Protein AF-A0A7S0PTD1-F1 (afdb_monomer_lite)

Structure (mmCIF, N/CA/C/O backbone):
data_AF-A0A7S0PTD1-F1
#
_entry.id   AF-A0A7S0PTD1-F1
#
loop_
_atom_site.group_PDB
_atom_site.id
_atom_site.type_symbol
_atom_site.label_atom_id
_atom_site.label_alt_id
_atom_site.label_comp_id
_atom_site.label_asym_id
_atom_site.label_entity_id
_atom_site.label_seq_id
_atom_site.pdbx_PDB_ins_code
_atom_site.Cartn_x
_atom_site.Cartn_y
_atom_site.Cartn_z
_atom_site.occupancy
_atom_site.B_iso_or_equiv
_atom_site.auth_seq_id
_atom_site.auth_comp_id
_atom_site.auth_asym_id
_atom_site.auth_atom_id
_atom_site.pdbx_PDB_model_num
ATOM 1 N N . LYS A 1 1 ? -21.496 2.397 32.706 1.00 80.19 1 LYS A N 1
ATOM 2 C CA . LYS A 1 1 ? -20.559 3.550 32.800 1.00 80.19 1 LYS A CA 1
ATOM 3 C C . LYS A 1 1 ? -19.556 3.555 31.643 1.00 80.19 1 LYS A C 1
ATOM 5 O O . LYS A 1 1 ? -19.600 4.496 30.870 1.00 80.19 1 LYS A O 1
ATOM 10 N N . LEU A 1 2 ? -18.769 2.488 31.443 1.00 83.62 2 LEU A N 1
ATOM 11 C CA . LEU A 1 2 ? -17.777 2.376 30.357 1.00 83.62 2 LEU A CA 1
ATOM 12 C C . LEU A 1 2 ? -18.328 2.705 28.953 1.00 83.62 2 LEU A C 1
ATOM 14 O O . LEU A 1 2 ? -17.798 3.583 28.284 1.00 83.62 2 LEU A O 1
ATOM 18 N N . THR A 1 3 ? -19.434 2.078 28.535 1.00 84.88 3 THR A N 1
ATOM 19 C CA . THR A 1 3 ? -20.069 2.336 27.225 1.00 84.88 3 THR A CA 1
ATOM 20 C C . THR A 1 3 ? -20.433 3.808 27.024 1.00 84.88 3 THR A C 1
ATOM 22 O O . THR A 1 3 ? -20.237 4.360 25.946 1.00 84.88 3 THR A O 1
ATOM 25 N N . ARG A 1 4 ? -20.911 4.477 28.082 1.00 86.94 4 ARG A N 1
ATOM 26 C CA . ARG A 1 4 ? -21.226 5.910 28.053 1.00 86.94 4 ARG A CA 1
ATOM 27 C C . ARG A 1 4 ? -19.960 6.744 27.851 1.00 86.94 4 ARG A C 1
ATOM 29 O O . ARG A 1 4 ? -19.948 7.601 26.981 1.00 86.94 4 ARG A O 1
ATOM 36 N N . THR A 1 5 ? -18.884 6.436 28.573 1.00 88.75 5 THR A N 1
ATOM 37 C CA . THR A 1 5 ? -17.591 7.121 28.422 1.00 88.75 5 THR A CA 1
ATOM 38 C C . THR A 1 5 ? -17.004 6.940 27.018 1.00 88.75 5 THR A C 1
ATOM 40 O O . THR A 1 5 ? -16.533 7.905 26.426 1.00 88.75 5 THR A O 1
ATOM 43 N N . ILE A 1 6 ? -17.107 5.743 26.429 1.00 89.06 6 ILE A N 1
ATOM 44 C CA . ILE A 1 6 ? -16.713 5.495 25.028 1.00 89.06 6 ILE A CA 1
ATOM 45 C C . ILE A 1 6 ? -17.536 6.370 24.071 1.00 89.06 6 ILE A C 1
ATOM 47 O O . ILE A 1 6 ? -16.999 6.920 23.111 1.00 89.06 6 ILE A O 1
ATOM 51 N N . MET A 1 7 ? -18.834 6.535 24.336 1.00 88.69 7 MET A N 1
ATOM 52 C CA . MET A 1 7 ? -19.712 7.380 23.522 1.00 88.69 7 MET A CA 1
ATOM 53 C C . MET A 1 7 ? -19.487 8.883 23.702 1.00 88.69 7 MET A C 1
ATOM 55 O O . MET A 1 7 ? -19.764 9.667 22.793 1.00 88.69 7 MET A O 1
ATOM 59 N N . GLU A 1 8 ? -18.988 9.305 24.850 1.00 91.75 8 GLU A N 1
ATOM 60 C CA . GLU A 1 8 ? -18.670 10.707 25.113 1.00 91.75 8 GLU A CA 1
ATOM 61 C C . GLU A 1 8 ? -17.261 11.071 24.623 1.00 91.75 8 GLU A C 1
ATOM 63 O O . GLU A 1 8 ? -16.990 12.247 24.377 1.00 91.75 8 GLU A O 1
ATOM 68 N N . TRP A 1 9 ? -16.393 10.077 24.391 1.00 93.88 9 TRP A N 1
ATOM 69 C CA . TRP A 1 9 ? -15.040 10.293 23.888 1.00 93.88 9 TRP A CA 1
ATOM 70 C C . TRP A 1 9 ? -15.030 11.012 22.536 1.00 93.88 9 TRP A C 1
ATOM 72 O O . TRP A 1 9 ? -15.742 10.643 21.585 1.00 93.88 9 TRP A O 1
ATOM 82 N N . LYS A 1 10 ? -14.166 12.025 22.449 1.00 91.69 10 LYS A N 1
ATOM 83 C CA . LYS A 1 10 ? -13.895 12.807 21.246 1.00 91.69 10 LYS A CA 1
ATOM 84 C C . LYS A 1 10 ? -12.389 12.801 20.980 1.00 91.69 10 LYS A C 1
ATOM 86 O O . LYS A 1 10 ? -11.627 12.993 21.923 1.00 91.69 10 LYS A O 1
ATOM 91 N N . PRO A 1 11 ? -11.965 12.615 19.721 1.00 92.00 11 PRO A N 1
ATOM 92 C CA . PRO A 1 11 ? -10.556 12.714 19.370 1.00 92.00 11 PRO A CA 1
ATOM 93 C C . PRO A 1 11 ? -10.067 14.153 19.568 1.00 92.00 11 PRO A C 1
ATOM 95 O O . PRO A 1 11 ? -10.730 15.093 19.123 1.00 92.00 11 PRO A O 1
ATOM 98 N N . ASN A 1 12 ? -8.904 14.301 20.196 1.00 93.06 12 ASN A N 1
ATOM 99 C CA . ASN A 1 12 ? -8.156 15.550 20.284 1.00 93.06 12 ASN A CA 1
ATOM 100 C C . ASN A 1 12 ? -6.685 15.284 19.947 1.00 93.06 12 ASN A C 1
ATOM 102 O O . ASN A 1 12 ? -6.216 14.162 20.143 1.00 93.06 12 ASN A O 1
ATOM 106 N N . LEU A 1 13 ? -5.991 16.287 19.410 1.00 92.19 13 LEU A N 1
ATOM 107 C CA . LEU A 1 13 ? -4.538 16.223 19.244 1.00 92.19 13 LEU A CA 1
ATOM 108 C C . LEU A 1 13 ? -3.858 16.740 20.508 1.00 92.19 13 LEU A C 1
ATOM 110 O O . LEU A 1 13 ? -4.435 17.568 21.211 1.00 92.19 13 LEU A O 1
ATOM 114 N N . ASP A 1 14 ? -2.650 16.254 20.758 1.00 89.94 14 ASP A N 1
ATOM 115 C CA . ASP A 1 14 ? -1.783 16.780 21.806 1.00 89.94 14 ASP A CA 1
ATOM 116 C C . ASP A 1 14 ? -1.284 18.192 21.474 1.00 89.94 14 ASP A C 1
ATOM 118 O O . ASP A 1 14 ? -1.461 18.688 20.357 1.00 89.94 14 ASP A O 1
ATOM 122 N N . GLU A 1 15 ? -0.633 18.845 22.440 1.00 86.88 15 GLU A N 1
ATOM 123 C CA . GLU A 1 15 ? -0.064 20.191 22.262 1.00 86.88 15 GLU A CA 1
ATOM 124 C C . GLU A 1 15 ? 0.900 20.271 21.067 1.00 86.88 15 GLU A C 1
ATOM 126 O O . GLU A 1 15 ? 1.014 21.315 20.423 1.00 86.88 15 GLU A O 1
ATOM 131 N N . THR A 1 16 ? 1.563 19.158 20.734 1.00 86.19 16 THR A N 1
ATOM 132 C CA . THR A 1 16 ? 2.488 19.074 19.597 1.00 86.19 16 THR A CA 1
ATOM 133 C C . THR A 1 16 ? 1.781 18.869 18.253 1.00 86.19 16 THR A C 1
ATOM 135 O O . THR A 1 16 ? 2.362 19.138 17.199 1.00 86.19 16 THR A O 1
ATOM 138 N N . GLY A 1 17 ? 0.526 18.414 18.257 1.00 85.88 17 GLY A N 1
ATOM 139 C CA . GLY A 1 17 ? -0.228 18.077 17.052 1.00 85.88 17 GLY A CA 1
ATOM 140 C C . GLY A 1 17 ? 0.215 16.773 16.378 1.00 85.88 17 GLY A C 1
ATOM 141 O O . GLY A 1 17 ? -0.172 16.525 15.231 1.00 85.88 17 GLY A O 1
ATOM 142 N N . VAL A 1 18 ? 1.040 15.963 17.049 1.00 88.12 18 VAL A N 1
ATOM 143 C CA . VAL A 1 18 ? 1.683 14.760 16.495 1.00 88.12 18 VAL A CA 1
ATOM 144 C C . VAL A 1 18 ? 0.980 13.483 16.945 1.00 88.12 18 VAL A C 1
ATOM 146 O O . VAL A 1 18 ? 0.987 12.501 16.203 1.00 88.12 18 VAL A O 1
ATOM 149 N N . HIS A 1 19 ? 0.317 13.500 18.101 1.00 89.19 19 HIS A N 1
ATOM 150 C CA . HIS A 1 19 ? -0.359 12.337 18.667 1.00 89.19 19 HIS A CA 1
ATOM 151 C C . HIS A 1 19 ? -1.821 12.637 19.001 1.00 89.19 19 HIS A C 1
ATOM 153 O O . HIS A 1 19 ? -2.235 13.782 19.168 1.00 89.19 19 HIS A O 1
ATOM 159 N N . LEU A 1 20 ? -2.632 11.580 19.095 1.00 89.88 20 LEU A N 1
ATOM 160 C CA . LEU A 1 20 ? -3.964 11.693 19.686 1.00 89.88 20 LEU A CA 1
ATOM 161 C C . LEU A 1 20 ? -3.851 11.642 21.211 1.00 89.88 20 LEU A C 1
ATOM 163 O O . LEU A 1 20 ? -3.203 10.748 21.752 1.00 89.88 20 LEU A O 1
ATOM 167 N N . GLU A 1 21 ? -4.541 12.543 21.898 1.00 89.31 21 GLU A N 1
ATOM 168 C CA . GLU A 1 21 ? -4.677 12.504 23.354 1.00 89.31 21 GLU A CA 1
ATOM 169 C C . GLU A 1 21 ? -5.713 11.470 23.801 1.00 89.31 21 GLU A C 1
ATOM 171 O O . GLU A 1 21 ? -6.656 11.140 23.073 1.00 89.31 21 GLU A O 1
ATOM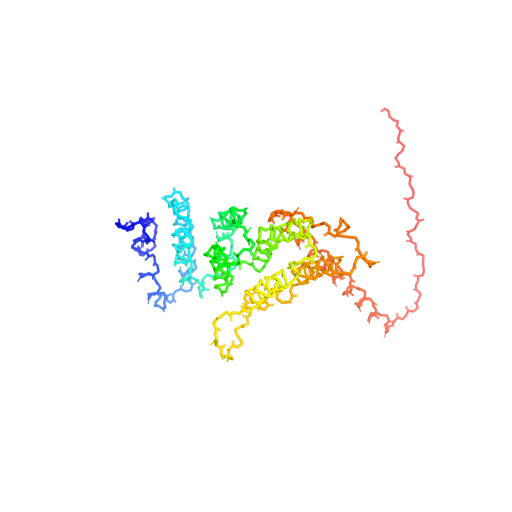 176 N N . ASN A 1 22 ? -5.577 11.000 25.048 1.00 87.75 22 ASN A N 1
ATOM 177 C CA . ASN A 1 22 ? -6.577 10.175 25.740 1.00 87.75 22 ASN A CA 1
ATOM 178 C C . ASN A 1 22 ? -7.074 8.986 24.905 1.00 87.75 22 ASN A C 1
ATOM 180 O O . ASN A 1 22 ? -8.274 8.697 24.832 1.00 87.75 22 ASN A O 1
ATOM 184 N N . ARG A 1 23 ? -6.139 8.316 24.230 1.00 90.06 23 ARG A N 1
ATOM 185 C CA . ARG A 1 23 ? -6.435 7.285 23.241 1.00 90.06 23 ARG A CA 1
ATOM 186 C C . ARG A 1 23 ? -7.195 6.112 23.856 1.00 90.06 23 ARG A C 1
ATOM 188 O O . ARG A 1 23 ? -6.904 5.670 24.967 1.00 90.06 23 ARG A O 1
ATOM 195 N N . LEU A 1 24 ? -8.180 5.611 23.112 1.00 90.88 24 LEU A N 1
ATOM 196 C CA . LEU A 1 24 ? -9.127 4.596 23.579 1.00 90.88 24 LEU A CA 1
ATOM 197 C C . LEU A 1 24 ? -8.440 3.317 24.057 1.00 90.88 24 LEU A C 1
ATOM 199 O O . LEU A 1 24 ? -8.859 2.718 25.043 1.00 90.88 24 LEU A O 1
ATOM 203 N N . GLU A 1 25 ? -7.388 2.880 23.371 1.00 90.69 25 GLU A N 1
ATOM 204 C CA . GLU A 1 25 ? -6.733 1.623 23.712 1.00 90.69 25 GLU A CA 1
ATOM 205 C C . GLU A 1 25 ? -6.075 1.649 25.096 1.00 90.69 25 GLU A C 1
ATOM 207 O O . GLU A 1 25 ? -6.078 0.620 25.768 1.00 90.69 25 GLU A O 1
ATOM 212 N N . GLY A 1 26 ? -5.593 2.812 25.557 1.00 89.06 26 GLY A N 1
ATOM 213 C CA . GLY A 1 26 ? -4.872 2.939 26.827 1.00 89.06 26 GLY A CA 1
ATOM 214 C C . GLY A 1 26 ? -5.724 2.614 28.055 1.00 89.06 26 GLY A C 1
ATOM 215 O O . GLY A 1 26 ? -5.202 2.179 29.076 1.00 89.06 26 GLY A O 1
ATOM 216 N N . TRP A 1 27 ? -7.043 2.767 27.951 1.00 88.12 27 TRP A N 1
ATOM 217 C CA . TRP A 1 27 ? -7.975 2.527 29.054 1.00 88.12 27 TRP A CA 1
ATOM 218 C C . TRP A 1 27 ? -9.068 1.507 28.730 1.00 88.12 27 TRP A C 1
ATOM 220 O O . TRP A 1 27 ? -9.894 1.223 29.591 1.00 88.12 27 TRP A O 1
ATOM 230 N N . ILE A 1 28 ? -9.085 0.926 27.527 1.00 89.25 28 ILE A N 1
ATOM 231 C CA . ILE A 1 28 ? -10.008 -0.164 27.172 1.00 89.25 28 ILE A CA 1
ATOM 232 C C . ILE A 1 28 ? -9.273 -1.502 27.093 1.00 89.25 28 ILE A C 1
ATOM 234 O O . ILE A 1 28 ? -9.751 -2.480 27.667 1.00 89.25 28 ILE A O 1
ATOM 238 N N . LEU A 1 29 ? -8.118 -1.567 26.416 1.00 89.00 29 LEU A N 1
ATOM 239 C CA . LEU A 1 29 ? -7.435 -2.844 26.173 1.00 89.00 29 LEU A CA 1
ATOM 240 C C . LEU A 1 29 ? -7.012 -3.577 27.452 1.00 89.00 29 LEU A C 1
ATOM 242 O O . LEU A 1 29 ? -7.291 -4.774 27.529 1.00 89.00 29 LEU A O 1
ATOM 246 N N . PRO A 1 30 ? -6.425 -2.914 28.471 1.00 89.69 30 PRO A N 1
ATOM 247 C CA . PRO A 1 30 ? -6.017 -3.600 29.700 1.00 89.69 30 PRO A CA 1
ATOM 248 C C . PRO A 1 30 ? -7.183 -4.259 30.444 1.00 89.69 30 PRO A C 1
ATOM 250 O O . PRO A 1 30 ? -6.996 -5.234 31.170 1.00 89.69 30 PRO A O 1
ATOM 253 N N . TRP A 1 31 ? -8.394 -3.727 30.259 1.00 86.12 31 TRP A N 1
ATOM 254 C CA . TRP A 1 31 ? -9.583 -4.160 30.984 1.00 86.12 31 TRP A CA 1
ATOM 255 C C . TRP A 1 31 ? -10.423 -5.179 30.219 1.00 86.12 31 TRP A C 1
ATOM 257 O O . TRP A 1 31 ? -11.267 -5.839 30.821 1.00 86.12 31 TRP A O 1
ATOM 267 N N . LEU A 1 32 ? -10.196 -5.336 28.910 1.00 84.75 32 LEU A N 1
ATOM 268 C CA . LEU A 1 32 ? -11.035 -6.163 28.044 1.00 84.75 32 LEU A CA 1
ATOM 269 C C . LEU A 1 32 ? -11.072 -7.632 28.487 1.00 84.75 32 LEU A C 1
ATOM 271 O O . LEU A 1 32 ? -12.129 -8.250 28.434 1.00 84.75 32 LEU A O 1
ATOM 275 N N . GLN A 1 33 ? -9.949 -8.161 28.980 1.00 82.31 33 GLN A N 1
ATOM 276 C CA . GLN A 1 33 ? -9.844 -9.538 29.481 1.00 82.31 33 GLN A CA 1
ATOM 277 C C . GLN A 1 33 ? -10.716 -9.823 30.714 1.00 82.31 33 GLN A C 1
ATOM 279 O O . GLN A 1 33 ? -11.060 -10.971 30.960 1.00 82.31 33 GLN A O 1
ATOM 284 N N . TYR A 1 34 ? -11.086 -8.792 31.479 1.00 83.62 34 TYR A N 1
ATOM 285 C CA . TYR A 1 34 ? -11.925 -8.932 32.673 1.00 83.62 34 TYR A CA 1
ATOM 286 C C . TYR A 1 34 ? -13.416 -8.734 32.371 1.00 83.62 34 TYR A C 1
ATOM 288 O O . TYR A 1 34 ? -14.265 -8.944 33.236 1.00 83.62 34 TYR A O 1
ATOM 296 N N . LEU A 1 35 ? -13.758 -8.312 31.150 1.00 78.06 35 LEU A N 1
ATOM 297 C CA . LEU A 1 35 ? -15.136 -8.145 30.700 1.00 78.06 35 LEU A CA 1
ATOM 298 C C . LEU A 1 35 ? -15.667 -9.491 30.189 1.00 78.06 35 LEU A C 1
ATOM 300 O O . LEU A 1 35 ? -15.942 -9.654 29.006 1.00 78.06 35 LEU A O 1
ATOM 304 N N . ASP A 1 36 ? -15.825 -10.461 31.089 1.00 64.88 36 ASP A N 1
ATOM 305 C CA . ASP A 1 36 ? -16.133 -11.866 30.762 1.00 64.88 36 ASP A CA 1
ATOM 306 C C . ASP A 1 36 ? -17.606 -12.119 30.355 1.00 64.88 36 ASP A C 1
ATOM 308 O O . ASP A 1 36 ? -18.142 -13.224 30.424 1.00 64.88 36 ASP A O 1
ATOM 312 N N . HIS A 1 37 ? -18.319 -11.073 29.922 1.00 72.88 37 HIS A N 1
ATOM 313 C CA . HIS A 1 37 ? -19.714 -11.186 29.511 1.00 72.88 37 HIS A CA 1
ATOM 314 C C . HIS A 1 37 ? -19.813 -11.260 27.985 1.00 72.88 37 HIS A C 1
ATOM 316 O O . HIS A 1 37 ? -19.725 -10.249 27.278 1.00 72.88 37 HIS A O 1
ATOM 322 N N . ARG A 1 38 ? -20.061 -12.473 27.475 1.00 71.94 38 ARG A N 1
ATOM 323 C CA . ARG A 1 38 ? -20.104 -12.835 26.042 1.00 71.94 38 ARG A CA 1
ATOM 324 C C . ARG A 1 38 ? -20.998 -11.931 25.172 1.00 71.94 38 ARG A C 1
ATOM 326 O O . ARG A 1 38 ? -20.756 -11.801 23.977 1.00 71.94 38 ARG A O 1
ATOM 333 N N . SER A 1 39 ? -22.009 -11.288 25.758 1.00 78.69 39 SER A N 1
ATOM 334 C CA . SER A 1 39 ? -22.917 -10.350 25.075 1.00 78.69 39 SER A CA 1
ATOM 335 C C . SER A 1 39 ? -22.478 -8.877 25.108 1.00 78.69 39 SER A C 1
ATOM 337 O O . SER A 1 39 ? -22.891 -8.095 24.252 1.00 78.69 39 SER A O 1
ATOM 339 N N . ILE A 1 40 ? -21.637 -8.473 26.065 1.00 82.88 40 ILE A N 1
ATOM 340 C CA . ILE A 1 40 ? -21.239 -7.068 26.254 1.00 82.88 40 ILE A CA 1
ATOM 341 C C . ILE A 1 40 ? -20.051 -6.720 25.354 1.00 82.88 40 ILE A C 1
ATOM 343 O O . ILE A 1 40 ? -20.039 -5.654 24.734 1.00 82.88 40 ILE A O 1
ATOM 347 N N . VAL A 1 41 ? -19.086 -7.637 25.231 1.00 85.62 41 VAL A N 1
ATOM 348 C CA . VAL A 1 41 ? -17.863 -7.436 24.437 1.00 85.62 41 VAL A CA 1
ATOM 349 C C . VAL A 1 41 ? -18.168 -7.048 22.982 1.00 85.62 41 VAL A C 1
ATOM 351 O O . VAL A 1 41 ? -17.644 -6.026 22.541 1.00 85.62 41 VAL A O 1
ATOM 354 N N . PRO A 1 42 ? -19.056 -7.737 22.234 1.00 87.44 42 PRO A N 1
ATOM 355 C CA . PRO A 1 42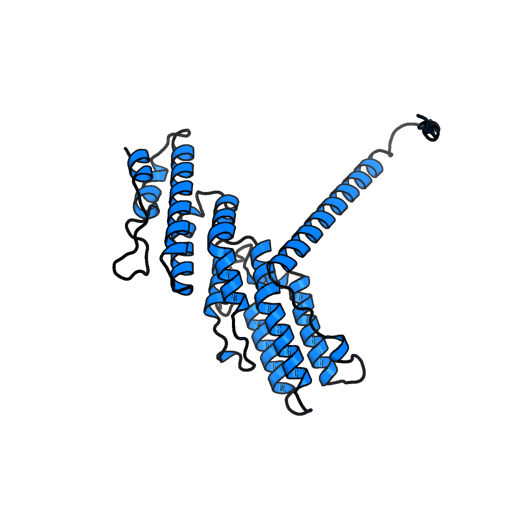 ? -19.358 -7.352 20.852 1.00 87.44 42 PRO A CA 1
ATOM 356 C C . PRO A 1 42 ? -19.917 -5.929 20.723 1.00 87.44 42 PRO A C 1
ATOM 358 O O . PRO A 1 42 ? -19.562 -5.202 19.794 1.00 87.44 42 PRO A O 1
ATOM 361 N N . THR A 1 43 ? -20.753 -5.510 21.677 1.00 88.62 43 THR A N 1
ATOM 362 C CA . THR A 1 43 ? -21.347 -4.165 21.700 1.00 88.62 43 THR A CA 1
ATOM 363 C C . THR A 1 43 ? -20.273 -3.105 21.931 1.00 88.62 43 THR A C 1
ATOM 365 O O . THR A 1 43 ? -20.175 -2.147 21.164 1.00 88.62 43 THR A O 1
ATOM 368 N N . ILE A 1 44 ? -19.399 -3.322 22.921 1.00 89.44 44 ILE A N 1
ATOM 369 C CA . ILE A 1 44 ? -18.265 -2.432 23.204 1.00 89.44 44 ILE A CA 1
ATOM 370 C C . ILE A 1 44 ? -17.333 -2.336 21.993 1.00 89.44 44 ILE A C 1
ATOM 372 O O . ILE A 1 44 ? -16.946 -1.235 21.616 1.00 89.44 44 ILE A O 1
ATOM 376 N N . LEU A 1 45 ? -16.996 -3.455 21.347 1.00 89.88 45 LEU A N 1
ATOM 377 C CA . LEU A 1 45 ? -16.104 -3.452 20.184 1.00 89.88 45 LEU A CA 1
ATOM 378 C C . LEU A 1 45 ? -16.711 -2.723 18.980 1.00 89.88 45 LEU A C 1
ATOM 380 O O . LEU A 1 45 ? -16.002 -1.999 18.283 1.00 89.88 45 LEU A O 1
ATOM 384 N N . SER A 1 46 ? -18.021 -2.854 18.759 1.00 90.69 46 SER A N 1
ATOM 385 C CA . SER A 1 46 ? -18.745 -2.058 17.758 1.00 90.69 46 SER A CA 1
ATOM 386 C C . SER A 1 46 ? -18.636 -0.559 18.056 1.00 90.69 46 SER A C 1
ATOM 388 O O . SER A 1 46 ? -18.369 0.253 17.166 1.00 90.69 46 SER A O 1
ATOM 390 N N . ASP A 1 47 ? -18.815 -0.180 19.316 1.00 91.50 47 ASP A N 1
ATOM 391 C CA . ASP A 1 47 ? -18.772 1.212 19.746 1.00 91.50 47 ASP A CA 1
ATOM 392 C C . ASP A 1 47 ? -17.364 1.805 19.649 1.00 91.50 47 ASP A C 1
ATOM 394 O O . ASP A 1 47 ? -17.189 2.915 19.141 1.00 91.50 47 ASP A O 1
ATOM 398 N N . VAL A 1 48 ? -16.350 1.029 20.024 1.00 92.00 48 VAL A N 1
ATOM 399 C CA . VAL A 1 48 ? -14.942 1.357 19.794 1.00 92.00 48 VAL A CA 1
ATOM 400 C C . VAL A 1 48 ? -14.669 1.541 18.306 1.00 92.00 48 VAL A C 1
ATOM 402 O O . VAL A 1 48 ? -14.101 2.561 17.927 1.00 92.00 48 VAL A O 1
ATOM 405 N N . ALA A 1 49 ? -15.109 0.625 17.439 1.00 92.38 49 ALA A N 1
ATOM 406 C CA . ALA A 1 49 ? -14.884 0.735 15.998 1.00 92.38 49 ALA A CA 1
ATOM 407 C C . ALA A 1 49 ? -15.493 2.026 15.415 1.00 92.38 49 ALA A C 1
ATOM 409 O O . ALA A 1 49 ? -14.864 2.701 14.595 1.00 92.38 49 ALA A O 1
ATOM 410 N N . LYS A 1 50 ? -16.681 2.436 15.887 1.00 93.50 50 LYS A N 1
ATOM 411 C CA . LYS A 1 50 ? -17.285 3.734 15.528 1.00 93.50 50 LYS A CA 1
ATOM 412 C C . LYS A 1 50 ? -16.419 4.913 15.980 1.00 93.50 50 LYS A C 1
ATOM 414 O O . LYS A 1 50 ? -16.295 5.896 15.247 1.00 93.50 50 LYS A O 1
ATOM 419 N N . ARG A 1 51 ? -15.806 4.834 17.162 1.00 94.06 51 ARG A N 1
ATOM 420 C CA . ARG A 1 51 ? -14.949 5.905 17.691 1.00 94.06 51 ARG A CA 1
ATOM 421 C C . ARG A 1 51 ? -13.585 5.956 17.014 1.00 94.06 51 ARG A C 1
ATOM 423 O O . ARG A 1 51 ? -13.147 7.049 16.671 1.00 94.06 51 ARG A O 1
ATOM 430 N N . VAL A 1 52 ? -12.985 4.812 16.699 1.00 94.31 52 VAL A N 1
ATOM 431 C CA . VAL A 1 52 ? -11.791 4.711 15.845 1.00 94.31 52 VAL A CA 1
ATOM 432 C C . VAL A 1 52 ? -12.066 5.349 14.481 1.00 94.31 52 VAL A C 1
ATOM 434 O O . VAL A 1 52 ? -11.304 6.202 14.032 1.00 94.31 52 VAL A O 1
ATOM 437 N N . LYS A 1 53 ? -13.211 5.042 13.856 1.00 95.50 53 LYS A N 1
ATOM 438 C CA . LYS A 1 53 ? -13.650 5.709 12.620 1.00 95.50 53 LYS A CA 1
ATOM 439 C C . LYS A 1 53 ? -13.750 7.231 12.787 1.00 95.50 53 LYS A C 1
ATOM 441 O O . LYS A 1 53 ? -13.293 7.978 11.921 1.00 95.50 53 LYS A O 1
ATOM 446 N N . SER A 1 54 ? -14.333 7.698 13.892 1.00 94.81 54 SER A N 1
ATOM 447 C CA . SER A 1 54 ? -14.422 9.131 14.201 1.00 94.81 54 SER A CA 1
ATOM 448 C C . SER A 1 54 ? -13.042 9.774 14.361 1.00 94.81 54 SER A C 1
ATOM 450 O O . SER A 1 54 ? -12.839 10.885 13.874 1.00 94.81 54 SER A O 1
ATOM 452 N N . ALA A 1 55 ? -12.096 9.083 15.000 1.00 95.25 55 ALA A N 1
ATOM 453 C CA . ALA A 1 55 ? -10.719 9.535 15.172 1.00 95.25 55 ALA A CA 1
ATOM 454 C C . ALA A 1 55 ? -10.013 9.689 13.821 1.00 95.25 55 ALA A C 1
ATOM 456 O O . ALA A 1 55 ? -9.519 10.766 13.507 1.00 95.25 55 ALA A O 1
ATOM 457 N N . LEU A 1 56 ? -10.082 8.673 12.958 1.00 96.06 56 LEU A N 1
ATOM 458 C CA . LEU A 1 56 ? -9.512 8.734 11.609 1.00 96.06 56 LEU A CA 1
ATOM 459 C C . LEU A 1 56 ? -10.122 9.866 10.772 1.00 96.06 56 LEU A C 1
ATOM 461 O O . LEU A 1 56 ? -9.411 10.611 10.097 1.00 96.06 56 LEU A O 1
ATOM 465 N N . SER A 1 57 ? -11.444 10.041 10.842 1.00 95.88 57 SER A N 1
ATOM 466 C CA . SER A 1 57 ? -12.129 11.136 10.150 1.00 95.88 57 SER A CA 1
ATOM 467 C C . SER A 1 57 ? -11.766 12.516 10.705 1.00 95.88 57 SER A C 1
ATOM 469 O O . SER A 1 57 ? -11.840 13.507 9.972 1.00 95.88 57 SER A O 1
ATOM 471 N N . PHE A 1 58 ? -11.439 12.616 11.992 1.00 95.56 58 PHE A N 1
ATOM 472 C CA . PHE A 1 58 ? -10.940 13.838 12.610 1.00 95.56 58 PHE A CA 1
ATOM 473 C C . PHE A 1 58 ? -9.511 14.132 12.144 1.00 95.56 58 PHE A C 1
ATOM 475 O O . PHE A 1 58 ? -9.280 15.204 11.583 1.00 95.56 58 PHE A O 1
ATOM 482 N N . SER A 1 59 ? -8.598 13.162 12.244 1.00 93.94 59 SER A N 1
ATOM 483 C CA . SER A 1 59 ? -7.199 13.306 11.822 1.00 93.94 59 SER A CA 1
ATOM 484 C C . SER A 1 59 ? -7.085 13.656 10.340 1.00 93.94 59 SER A C 1
ATOM 486 O O . SER A 1 59 ? -6.328 14.550 9.973 1.00 93.94 59 SER A O 1
ATOM 488 N N . LYS A 1 60 ? -7.923 13.051 9.485 1.00 93.69 60 LYS A N 1
ATOM 489 C CA . LYS A 1 60 ? -8.002 13.375 8.049 1.00 93.69 60 LYS A CA 1
ATOM 490 C C . LYS A 1 60 ? -8.305 14.854 7.783 1.00 93.69 60 LYS A C 1
ATOM 492 O O . LYS A 1 60 ? -7.872 15.379 6.764 1.00 93.69 60 LYS A O 1
ATOM 497 N N . ARG A 1 61 ? -9.069 15.511 8.664 1.00 93.25 61 ARG A N 1
ATOM 498 C CA . ARG A 1 61 ? -9.462 16.924 8.526 1.00 93.25 61 ARG A CA 1
ATOM 499 C C . ARG A 1 61 ? -8.488 17.886 9.198 1.00 93.25 61 ARG A C 1
ATOM 501 O O . ARG A 1 61 ? -8.355 19.010 8.732 1.00 93.25 61 ARG A O 1
ATOM 508 N N . LYS A 1 62 ? -7.878 17.481 10.312 1.00 92.88 62 LYS A N 1
ATOM 509 C CA . LYS A 1 62 ? -7.087 18.373 11.169 1.00 92.88 62 LYS A CA 1
ATOM 510 C C . LYS A 1 62 ? -5.588 18.325 10.901 1.00 92.88 62 LYS A C 1
ATOM 512 O O . LYS A 1 62 ? -4.925 19.331 11.108 1.00 92.88 62 LYS A O 1
ATOM 517 N N . VAL A 1 63 ? -5.062 17.202 10.414 1.00 93.56 63 VAL A N 1
ATOM 518 C CA . VAL A 1 63 ? -3.619 17.014 10.225 1.00 93.56 63 VAL A CA 1
ATOM 519 C C . VAL A 1 63 ? -3.245 17.273 8.766 1.00 93.56 63 VAL A C 1
ATOM 521 O O . VAL A 1 63 ? -3.604 16.504 7.868 1.00 93.56 63 VAL A O 1
ATOM 524 N N . SER A 1 64 ? -2.517 18.361 8.517 1.00 91.69 64 SER A N 1
ATOM 525 C CA . SER A 1 64 ? -2.060 18.767 7.180 1.00 91.69 64 SER A CA 1
ATOM 526 C C . SER A 1 64 ? -0.788 18.043 6.733 1.00 91.69 64 SER A C 1
ATOM 528 O O . SER A 1 64 ? -0.660 17.740 5.552 1.00 91.69 64 SER A O 1
ATOM 530 N N . ASN A 1 65 ? 0.117 17.705 7.654 1.00 93.81 65 ASN A N 1
ATOM 531 C CA . ASN A 1 65 ? 1.333 16.954 7.344 1.00 93.81 65 ASN A CA 1
ATOM 532 C C . ASN A 1 65 ? 1.012 15.472 7.074 1.00 93.81 65 ASN A C 1
ATOM 534 O O . ASN A 1 65 ? 0.417 14.798 7.915 1.00 93.81 65 ASN A O 1
ATOM 538 N N . ASP A 1 66 ? 1.408 14.965 5.904 1.00 93.56 66 ASP A N 1
ATOM 539 C CA . ASP A 1 66 ? 1.090 13.600 5.466 1.00 93.56 66 ASP A CA 1
ATOM 540 C C . ASP A 1 66 ? 1.758 12.525 6.339 1.00 93.56 66 ASP A C 1
ATOM 542 O O . ASP A 1 66 ? 1.083 11.595 6.779 1.00 93.56 66 ASP A O 1
ATOM 546 N N . ASN A 1 67 ? 3.046 12.676 6.665 1.00 91.44 67 ASN A N 1
ATOM 547 C CA . ASN A 1 67 ? 3.782 11.709 7.488 1.00 91.44 67 ASN A CA 1
ATOM 548 C C . ASN A 1 67 ? 3.195 11.613 8.902 1.00 91.44 67 ASN A C 1
ATOM 550 O O . ASN A 1 67 ? 2.977 10.514 9.413 1.00 91.44 67 ASN A O 1
ATOM 554 N N . VAL A 1 68 ? 2.880 12.762 9.509 1.00 94.12 68 VAL A N 1
ATOM 555 C CA . VAL A 1 68 ? 2.228 12.816 10.828 1.00 94.12 68 VAL A CA 1
ATOM 556 C C . VAL A 1 68 ? 0.847 12.165 10.764 1.00 94.12 68 VAL A C 1
ATOM 558 O O . VAL A 1 68 ? 0.514 11.328 11.599 1.00 94.12 68 VAL A O 1
ATOM 561 N N . PHE A 1 69 ? 0.062 12.470 9.727 1.00 96.44 69 PHE A N 1
ATOM 562 C CA . PHE A 1 69 ? -1.249 11.859 9.527 1.00 96.44 69 PHE A CA 1
ATOM 563 C C . PHE A 1 69 ? -1.166 10.327 9.442 1.00 96.44 69 PHE A C 1
ATOM 565 O O . PHE A 1 69 ? -1.950 9.638 10.099 1.00 96.44 69 PHE A O 1
ATOM 572 N N . PHE A 1 70 ? -0.229 9.784 8.659 1.00 96.12 70 PHE A N 1
ATOM 573 C CA . PHE A 1 70 ? -0.077 8.338 8.516 1.00 96.12 70 PHE A CA 1
ATOM 574 C C . PHE A 1 70 ? 0.361 7.669 9.820 1.00 96.12 70 PHE A C 1
ATOM 576 O O . PHE A 1 70 ? -0.208 6.638 10.180 1.00 96.12 70 PHE A O 1
ATOM 583 N N . ASN A 1 71 ? 1.299 8.272 10.556 1.00 94.31 71 ASN A N 1
ATOM 584 C CA . ASN A 1 71 ? 1.725 7.761 11.859 1.00 94.31 71 ASN A CA 1
ATOM 585 C C . ASN A 1 71 ? 0.567 7.732 12.860 1.00 94.31 71 ASN A C 1
ATOM 587 O O . ASN A 1 71 ? 0.323 6.681 13.446 1.00 94.31 71 ASN A O 1
ATOM 591 N N . ILE A 1 72 ? -0.222 8.809 12.962 1.00 95.00 72 ILE A N 1
ATOM 592 C CA . ILE A 1 72 ? -1.424 8.843 13.810 1.00 95.00 72 ILE A CA 1
ATOM 593 C C . ILE A 1 72 ? -2.408 7.738 13.412 1.00 95.00 72 ILE A C 1
ATOM 595 O O . ILE A 1 72 ? -2.990 7.085 14.278 1.00 95.00 72 ILE A O 1
ATOM 599 N N . CYS A 1 73 ? -2.617 7.500 12.114 1.00 95.62 73 CYS A N 1
ATOM 600 C CA . CYS A 1 73 ? -3.528 6.448 11.657 1.00 95.62 73 CYS A CA 1
ATOM 601 C C . CYS A 1 73 ? -3.028 5.049 12.035 1.00 95.62 73 CYS A C 1
ATOM 603 O O . CYS A 1 73 ? -3.820 4.238 12.516 1.00 95.62 73 CYS A O 1
ATOM 605 N N . ILE A 1 74 ? -1.730 4.778 11.855 1.00 95.38 74 ILE A N 1
ATOM 606 C CA . ILE A 1 74 ? -1.106 3.511 12.260 1.00 95.38 74 ILE A CA 1
ATOM 607 C C . ILE A 1 74 ? -1.246 3.327 13.764 1.00 95.38 74 ILE A C 1
ATOM 609 O O . ILE A 1 74 ? -1.753 2.302 14.209 1.00 95.38 74 ILE A O 1
ATOM 613 N N . GLU A 1 75 ? -0.861 4.342 14.532 1.00 94.12 75 GLU A N 1
ATOM 614 C CA . GLU A 1 75 ? -0.988 4.363 15.980 1.00 94.12 75 GLU A CA 1
ATOM 615 C C . GLU A 1 75 ? -2.420 4.064 16.406 1.00 94.12 75 GLU A C 1
ATOM 617 O O . GLU A 1 75 ? -2.626 3.183 17.229 1.00 94.12 75 GLU A O 1
ATOM 622 N N . THR A 1 76 ? -3.413 4.720 15.807 1.00 94.88 76 THR A N 1
ATOM 623 C CA . THR A 1 76 ? -4.829 4.542 16.153 1.00 94.88 76 THR A CA 1
ATOM 624 C C . THR A 1 76 ? -5.342 3.136 15.837 1.00 94.88 76 THR A C 1
ATOM 626 O O . THR A 1 76 ? -6.163 2.612 16.583 1.00 94.88 76 THR A O 1
ATOM 629 N N . LEU A 1 77 ? -4.907 2.528 14.729 1.00 95.62 77 LEU A N 1
ATOM 630 C CA . LEU A 1 77 ? -5.443 1.257 14.229 1.00 95.62 77 LEU A CA 1
ATOM 631 C C . LEU A 1 77 ? -4.721 0.029 14.793 1.00 95.62 77 LEU A C 1
ATOM 633 O O . LEU A 1 77 ? -5.370 -0.960 15.135 1.00 95.62 77 LEU A O 1
ATOM 637 N N . GLN A 1 78 ? -3.392 0.085 14.898 1.00 94.12 78 GLN A N 1
ATOM 638 C CA . GLN A 1 78 ? -2.540 -1.050 15.261 1.00 94.12 78 GLN A CA 1
ATOM 639 C C . GLN A 1 78 ? -2.943 -1.743 16.579 1.00 94.12 78 GLN A C 1
ATOM 641 O O . GLN A 1 78 ? -2.988 -2.975 16.582 1.00 94.12 78 GLN A O 1
ATOM 646 N N . PRO A 1 79 ? -3.293 -1.042 17.677 1.00 94.38 79 PRO A N 1
ATOM 647 C CA . PRO A 1 79 ? -3.674 -1.683 18.938 1.00 94.38 79 PRO A CA 1
ATOM 648 C C . PRO A 1 79 ? -4.894 -2.602 18.815 1.00 94.38 79 PRO A C 1
ATOM 650 O O . PRO A 1 79 ? -5.039 -3.560 19.569 1.00 94.38 79 PRO A O 1
ATOM 653 N N . TRP A 1 80 ? -5.758 -2.344 17.832 1.00 93.88 80 TRP A N 1
ATOM 654 C CA . TRP A 1 80 ? -6.990 -3.096 17.612 1.00 93.88 80 TRP A CA 1
ATOM 655 C C . TRP A 1 80 ? -6.820 -4.301 16.680 1.00 93.88 80 TRP A C 1
ATOM 657 O O . TRP A 1 80 ? -7.754 -5.090 16.557 1.00 93.88 80 TRP A O 1
ATOM 667 N N . SER A 1 81 ? -5.644 -4.480 16.067 1.00 91.94 81 SER A N 1
ATOM 668 C CA . SER A 1 81 ? -5.315 -5.573 15.127 1.00 91.94 81 SER A CA 1
ATOM 669 C C . SER A 1 81 ? -5.586 -6.981 15.649 1.00 91.94 81 SER A C 1
ATOM 671 O O . SER A 1 81 ? -5.939 -7.864 14.875 1.00 91.94 81 SER A O 1
ATOM 673 N N . ARG A 1 82 ? -5.448 -7.201 16.960 1.00 88.69 82 ARG A N 1
ATOM 674 C CA . ARG A 1 82 ? -5.665 -8.517 17.580 1.00 88.69 82 ARG A CA 1
ATOM 675 C C . ARG A 1 82 ? -7.122 -8.796 17.947 1.00 88.69 82 ARG A C 1
ATOM 677 O O . ARG A 1 82 ? -7.446 -9.924 18.297 1.00 88.69 82 ARG A O 1
ATOM 684 N N . ILE A 1 83 ? -7.978 -7.774 17.932 1.00 90.50 83 ILE A N 1
ATOM 685 C CA . ILE A 1 83 ? -9.327 -7.835 18.515 1.00 90.50 83 ILE A CA 1
ATOM 686 C C . ILE A 1 83 ? -10.396 -7.587 17.456 1.00 90.50 83 ILE A C 1
ATOM 688 O O . ILE A 1 83 ? -11.416 -8.274 17.419 1.00 90.50 83 ILE A O 1
ATOM 692 N N . LEU A 1 84 ? -10.184 -6.593 16.596 1.00 90.56 84 LEU A N 1
ATOM 693 C CA . LEU A 1 84 ? -11.063 -6.329 15.470 1.00 90.56 84 LEU A CA 1
ATOM 694 C C . LEU A 1 84 ? -10.696 -7.240 14.302 1.00 90.56 84 LEU A C 1
ATOM 696 O O . LEU A 1 84 ? -9.536 -7.574 14.080 1.00 90.56 84 LEU A O 1
ATOM 700 N N . LYS A 1 85 ? -11.715 -7.605 13.524 1.00 91.75 85 LYS A N 1
ATOM 701 C CA . LYS A 1 85 ? -11.526 -8.336 12.273 1.00 91.75 85 LYS A CA 1
ATOM 702 C C . LYS A 1 85 ? -10.639 -7.536 11.321 1.00 91.75 85 LYS A C 1
ATOM 704 O O . LYS A 1 85 ? -10.811 -6.319 11.190 1.00 91.75 85 LYS A O 1
ATOM 709 N N . ASN A 1 86 ? -9.743 -8.232 10.628 1.00 92.38 86 ASN A N 1
ATOM 710 C CA . ASN A 1 86 ? -8.798 -7.606 9.712 1.00 92.38 86 ASN A CA 1
ATOM 711 C C . ASN A 1 86 ? -9.524 -6.842 8.594 1.00 92.38 86 ASN A C 1
ATOM 713 O O . ASN A 1 86 ? -9.141 -5.730 8.246 1.00 92.38 86 ASN A O 1
ATOM 717 N N . GLU A 1 87 ? -10.651 -7.372 8.112 1.00 93.94 87 GLU A N 1
ATOM 718 C CA . GLU A 1 87 ? -11.481 -6.733 7.089 1.00 93.94 87 GLU A CA 1
ATOM 719 C C . GLU A 1 87 ? -12.025 -5.376 7.555 1.00 93.94 87 GLU A C 1
ATOM 721 O O . GLU A 1 87 ? -12.104 -4.433 6.769 1.00 93.94 87 GLU A O 1
ATOM 726 N N . THR A 1 88 ? -12.366 -5.244 8.842 1.00 93.50 88 THR A N 1
ATOM 727 C CA . THR A 1 88 ? -12.832 -3.975 9.417 1.00 93.50 88 THR A CA 1
ATOM 728 C C . THR A 1 88 ? -11.714 -2.939 9.413 1.00 93.50 88 THR A C 1
ATOM 730 O O . THR A 1 88 ? -11.941 -1.790 9.035 1.00 93.50 88 THR A O 1
ATOM 733 N N . LEU A 1 89 ? -10.504 -3.334 9.817 1.00 95.00 89 LEU A N 1
ATOM 734 C CA . LEU A 1 89 ? -9.346 -2.440 9.846 1.00 95.00 89 LEU A CA 1
ATOM 735 C C . LEU A 1 89 ? -8.936 -2.031 8.433 1.00 95.00 89 LEU A C 1
ATOM 737 O O . LEU A 1 89 ? -8.781 -0.842 8.172 1.00 95.00 89 LEU A O 1
ATOM 741 N N . GLN A 1 90 ? -8.875 -2.986 7.507 1.00 95.44 90 GLN A N 1
ATOM 742 C CA . GLN A 1 90 ? -8.593 -2.725 6.098 1.00 95.44 90 GLN A CA 1
ATOM 743 C C . GLN A 1 90 ? -9.639 -1.811 5.468 1.00 95.44 90 GLN A C 1
ATOM 745 O O . GLN A 1 90 ? -9.281 -0.873 4.763 1.00 95.44 90 GLN A O 1
ATOM 750 N N . HIS A 1 91 ? -10.925 -1.995 5.774 1.00 95.88 91 HIS A N 1
ATOM 751 C CA . HIS A 1 91 ? -11.975 -1.098 5.297 1.00 95.88 91 HIS A CA 1
ATOM 752 C C . HIS A 1 91 ? -11.806 0.339 5.822 1.00 95.88 91 HIS A C 1
ATOM 754 O O . HIS A 1 91 ? -11.989 1.306 5.075 1.00 95.88 91 HIS A O 1
ATOM 760 N N . LEU A 1 92 ? -11.430 0.504 7.095 1.00 96.19 92 LEU A N 1
ATOM 761 C CA . LEU A 1 92 ? -11.133 1.820 7.663 1.00 96.19 92 LEU A CA 1
ATOM 762 C C . LEU A 1 92 ? -9.909 2.453 6.986 1.00 96.19 92 LEU A C 1
ATOM 764 O O . LEU A 1 92 ? -9.982 3.607 6.559 1.00 96.19 92 LEU A O 1
ATOM 768 N N . THR A 1 93 ? -8.820 1.704 6.814 1.00 96.81 93 THR A N 1
ATOM 769 C CA . THR A 1 93 ? -7.625 2.163 6.089 1.00 96.81 93 THR A CA 1
ATOM 770 C C . THR A 1 93 ? -7.972 2.572 4.659 1.00 96.81 93 THR A C 1
ATOM 772 O O . THR A 1 93 ? -7.671 3.695 4.256 1.00 96.81 93 THR A O 1
ATOM 775 N N . SER A 1 94 ? -8.696 1.723 3.931 1.00 96.06 94 SER A N 1
ATOM 776 C CA . SER A 1 94 ? -9.175 1.964 2.566 1.00 96.06 94 SER A CA 1
ATOM 777 C C . SER A 1 94 ? -9.974 3.263 2.444 1.00 96.06 94 SER A C 1
ATOM 779 O O . SER A 1 94 ? -9.801 4.042 1.510 1.00 96.06 94 SER A O 1
ATOM 781 N N . THR A 1 95 ? -10.814 3.557 3.437 1.00 95.94 95 THR A N 1
ATOM 782 C CA . THR A 1 95 ? -11.695 4.732 3.414 1.00 95.94 95 THR A CA 1
ATOM 783 C C . THR A 1 95 ? -10.966 6.030 3.781 1.00 95.94 95 THR A C 1
ATOM 785 O O . THR A 1 95 ? -11.219 7.096 3.201 1.00 95.94 95 THR A O 1
ATOM 788 N N . PHE A 1 96 ? -10.088 5.983 4.785 1.00 95.81 96 PHE A N 1
ATOM 789 C CA . PHE A 1 96 ? -9.528 7.193 5.397 1.00 95.81 96 PHE A CA 1
ATOM 790 C C . PHE A 1 96 ? -8.069 7.454 5.033 1.00 95.81 96 PHE A C 1
ATOM 792 O O . PHE A 1 96 ? -7.693 8.620 4.915 1.00 95.81 96 PHE A O 1
ATOM 799 N N . VAL A 1 97 ? -7.277 6.402 4.830 1.00 96.44 97 VAL A N 1
ATOM 800 C CA . VAL A 1 97 ? -5.818 6.465 4.681 1.00 96.44 97 VAL A CA 1
ATOM 801 C C . VAL A 1 97 ? -5.410 6.303 3.218 1.00 96.44 97 VAL A C 1
ATOM 803 O O . VAL A 1 97 ? -4.733 7.176 2.672 1.00 96.44 97 VAL A O 1
ATOM 806 N N . THR A 1 98 ? -5.883 5.243 2.558 1.00 96.00 98 THR A N 1
ATOM 807 C CA . THR A 1 98 ? -5.490 4.858 1.193 1.00 96.00 98 THR A CA 1
ATOM 808 C C . THR A 1 98 ? -5.645 5.973 0.148 1.00 96.00 98 THR A C 1
ATOM 810 O O . THR A 1 98 ? -4.711 6.170 -0.625 1.00 96.00 98 THR A O 1
ATOM 813 N N . PRO A 1 99 ? -6.723 6.789 0.122 1.00 95.25 99 PRO A N 1
ATOM 814 C CA . PRO A 1 99 ? -6.866 7.838 -0.891 1.00 95.25 99 PRO A CA 1
ATOM 815 C C . PRO A 1 99 ? -5.816 8.945 -0.754 1.00 95.25 99 PRO A C 1
ATOM 817 O O . PRO A 1 99 ? -5.391 9.539 -1.744 1.00 95.25 99 PRO A O 1
ATOM 820 N N . ARG A 1 100 ? -5.404 9.245 0.485 1.00 95.56 100 ARG A N 1
ATOM 821 C CA . ARG A 1 100 ? -4.344 10.221 0.748 1.00 95.56 100 ARG A CA 1
ATOM 822 C C . ARG A 1 100 ? -2.984 9.619 0.419 1.00 95.56 100 ARG A C 1
ATOM 824 O O . ARG A 1 100 ? -2.197 10.279 -0.243 1.00 95.56 100 ARG A O 1
ATOM 831 N N . LEU A 1 101 ? -2.764 8.357 0.789 1.00 96.00 101 LEU A N 1
ATOM 832 C CA . LEU A 1 101 ? -1.548 7.614 0.468 1.00 96.00 101 LEU A CA 1
ATOM 833 C C . LEU A 1 101 ? -1.302 7.528 -1.042 1.00 96.00 101 LEU A C 1
ATOM 835 O O . LEU A 1 101 ? -0.220 7.888 -1.494 1.00 96.00 101 LEU A O 1
ATOM 839 N N . GLY A 1 102 ? -2.322 7.159 -1.823 1.00 95.00 102 GLY A N 1
ATOM 840 C CA . GLY A 1 102 ? -2.242 7.129 -3.285 1.00 95.00 102 GLY A CA 1
ATOM 841 C C . GLY A 1 102 ? -1.860 8.484 -3.876 1.00 95.00 102 GLY A C 1
ATOM 842 O O . GLY A 1 102 ? -0.955 8.555 -4.694 1.00 95.00 102 GLY A O 1
ATOM 843 N N . ARG A 1 103 ? -2.446 9.583 -3.384 1.00 94.62 103 ARG A N 1
ATOM 844 C CA . ARG A 1 103 ? -2.071 10.942 -3.814 1.00 94.62 103 ARG A CA 1
ATOM 845 C C . ARG A 1 103 ? -0.628 11.313 -3.450 1.00 94.62 103 ARG A C 1
ATOM 847 O O . ARG A 1 103 ? 0.018 12.041 -4.196 1.00 94.62 103 ARG A O 1
ATOM 854 N N . CYS A 1 104 ? -0.135 10.893 -2.287 1.00 94.75 104 CYS A N 1
ATOM 855 C CA . CYS A 1 104 ? 1.247 11.162 -1.889 1.00 94.75 104 CYS A CA 1
ATOM 856 C C . CYS A 1 104 ? 2.231 10.372 -2.762 1.00 94.75 104 CYS A C 1
ATOM 858 O O . CYS A 1 104 ? 3.242 10.928 -3.180 1.00 94.75 104 CYS A O 1
ATOM 860 N N . LEU A 1 105 ? 1.914 9.112 -3.078 1.00 94.94 105 LEU A N 1
ATOM 861 C CA . LEU A 1 105 ? 2.713 8.283 -3.984 1.00 94.94 105 LEU A CA 1
ATOM 862 C C . LEU A 1 105 ? 2.685 8.817 -5.420 1.00 94.94 105 LEU A C 1
ATOM 864 O O . LEU A 1 105 ? 3.733 8.908 -6.046 1.00 94.94 105 LEU A O 1
ATOM 868 N N . SER A 1 106 ? 1.526 9.266 -5.910 1.00 92.81 106 SER A N 1
ATOM 869 C CA . SER A 1 106 ? 1.390 9.821 -7.264 1.00 92.81 106 SER A CA 1
ATOM 870 C C . SER A 1 106 ? 2.216 11.095 -7.471 1.00 92.81 106 SER A C 1
ATOM 872 O O . SER A 1 106 ? 2.559 11.448 -8.595 1.00 92.81 106 SER A O 1
ATOM 874 N N . ARG A 1 107 ? 2.494 11.828 -6.384 1.00 92.56 107 ARG A N 1
ATOM 875 C CA . ARG A 1 107 ? 3.296 13.063 -6.362 1.00 92.56 107 ARG A CA 1
ATOM 876 C C . ARG A 1 107 ? 4.762 12.816 -6.024 1.00 92.56 107 ARG A C 1
ATOM 878 O O . ARG A 1 107 ? 5.518 13.780 -5.915 1.00 92.56 107 ARG A O 1
ATOM 885 N N . LEU A 1 108 ? 5.156 11.565 -5.799 1.00 92.81 108 LEU A N 1
ATOM 886 C CA . LEU A 1 108 ? 6.533 11.233 -5.485 1.00 92.81 108 LEU A CA 1
ATOM 887 C C . LEU A 1 108 ? 7.414 11.547 -6.696 1.00 92.81 108 LEU A C 1
ATOM 889 O O . LEU A 1 108 ? 7.272 10.944 -7.758 1.00 92.81 108 LEU A O 1
ATOM 893 N N . THR A 1 109 ? 8.347 12.478 -6.522 1.00 90.56 109 THR A N 1
ATOM 894 C CA . THR A 1 109 ? 9.322 12.804 -7.560 1.00 90.56 109 THR A CA 1
ATOM 895 C C . THR A 1 109 ? 10.369 11.701 -7.638 1.00 90.56 109 THR A C 1
ATOM 897 O O . THR A 1 109 ? 11.182 11.538 -6.726 1.00 90.56 109 THR A O 1
ATOM 900 N N . ILE A 1 110 ? 10.349 10.943 -8.731 1.00 91.75 110 ILE A N 1
ATOM 901 C CA . ILE A 1 110 ? 11.351 9.916 -9.011 1.00 91.75 110 ILE A CA 1
ATOM 902 C C . ILE A 1 110 ? 12.507 10.561 -9.773 1.00 91.75 110 ILE A C 1
ATOM 904 O O . ILE A 1 110 ? 12.342 11.047 -10.889 1.00 91.75 110 ILE A O 1
ATOM 908 N N . ASP A 1 111 ? 13.681 10.572 -9.144 1.00 89.81 111 ASP A N 1
ATOM 909 C CA . ASP A 1 111 ? 14.915 11.130 -9.697 1.00 89.81 111 ASP A CA 1
ATOM 910 C C . ASP A 1 111 ? 15.826 10.013 -10.240 1.00 89.81 111 ASP A C 1
ATOM 912 O O . ASP A 1 111 ? 15.734 8.849 -9.831 1.00 89.81 111 ASP A O 1
ATOM 916 N N . ARG A 1 112 ? 16.735 10.367 -11.158 1.00 87.19 112 ARG A N 1
ATOM 917 C CA . ARG A 1 112 ? 17.769 9.451 -11.678 1.00 87.19 112 ARG A CA 1
ATOM 918 C C . ARG A 1 112 ? 18.805 9.104 -10.604 1.00 87.19 112 ARG A C 1
ATOM 920 O O . ARG A 1 112 ? 19.421 8.042 -10.645 1.00 87.19 112 ARG A O 1
ATOM 927 N N . ASN A 1 113 ? 18.990 9.976 -9.618 1.00 88.25 113 ASN A N 1
ATOM 928 C CA . ASN A 1 113 ? 19.760 9.696 -8.421 1.00 88.25 113 ASN A CA 1
ATOM 929 C C . ASN A 1 113 ? 18.858 9.066 -7.352 1.00 88.25 113 ASN A C 1
ATOM 931 O O . ASN A 1 113 ? 18.075 9.746 -6.691 1.00 88.25 113 ASN A O 1
ATOM 935 N N . PHE A 1 114 ? 19.036 7.761 -7.156 1.00 89.69 114 PHE A N 1
ATOM 936 C CA . PHE A 1 114 ? 18.291 6.955 -6.190 1.00 89.69 114 PHE A CA 1
ATOM 937 C C . PHE A 1 114 ? 18.284 7.540 -4.765 1.00 89.69 114 PHE A C 1
ATOM 939 O O . PHE A 1 114 ? 17.258 7.500 -4.093 1.00 89.69 114 PHE A O 1
ATOM 946 N N . GLU A 1 115 ? 19.395 8.140 -4.325 1.00 90.00 115 GLU A N 1
ATOM 947 C CA . GLU A 1 115 ? 19.540 8.670 -2.959 1.00 90.00 115 GLU A CA 1
ATOM 948 C C . GLU A 1 115 ? 18.728 9.953 -2.723 1.00 90.00 115 GLU A C 1
ATOM 950 O O . GLU A 1 115 ? 18.492 10.345 -1.584 1.00 90.00 115 GLU A O 1
ATOM 955 N N . LYS A 1 116 ? 18.294 10.634 -3.793 1.00 89.88 116 LYS A N 1
ATOM 956 C CA . LYS A 1 116 ? 17.452 11.837 -3.693 1.00 89.88 116 LYS A CA 1
ATOM 957 C C . LYS A 1 116 ? 15.965 11.513 -3.560 1.00 89.88 116 LYS A C 1
ATOM 959 O O . LYS A 1 116 ? 15.168 12.412 -3.289 1.00 89.88 116 LYS A O 1
ATOM 964 N N . ILE A 1 117 ? 15.577 10.258 -3.780 1.00 91.56 117 ILE A N 1
ATOM 965 C CA . ILE A 1 117 ? 14.180 9.836 -3.728 1.00 91.56 117 ILE A CA 1
ATOM 966 C C . ILE A 1 117 ? 13.728 9.808 -2.266 1.00 91.56 117 ILE A C 1
ATOM 968 O O . ILE A 1 117 ? 14.372 9.224 -1.397 1.00 91.56 117 ILE A O 1
ATOM 972 N N . ARG A 1 118 ? 12.589 10.444 -1.985 1.00 90.69 118 ARG A N 1
ATOM 973 C CA . ARG A 1 118 ? 12.003 10.475 -0.642 1.00 90.69 118 ARG A CA 1
ATOM 974 C C . ARG A 1 118 ? 11.189 9.214 -0.362 1.00 90.69 118 ARG A C 1
ATOM 976 O O . ARG A 1 118 ? 9.993 9.165 -0.635 1.00 90.69 118 ARG A O 1
ATOM 983 N N . TRP A 1 119 ? 11.829 8.216 0.234 1.00 91.75 119 TRP A N 1
ATOM 984 C CA . TRP A 1 119 ? 11.220 6.908 0.504 1.00 91.75 119 TRP A CA 1
ATOM 985 C C . TRP A 1 119 ? 10.195 6.882 1.649 1.00 91.75 119 TRP A C 1
ATOM 987 O O . TRP A 1 119 ? 9.521 5.871 1.818 1.00 91.75 119 TRP A O 1
ATOM 997 N N . ASP A 1 120 ? 10.009 7.976 2.400 1.00 92.00 120 ASP A N 1
ATOM 998 C CA . ASP A 1 120 ? 9.107 8.057 3.566 1.00 92.00 120 ASP A CA 1
ATOM 999 C C . ASP A 1 120 ? 7.710 7.457 3.296 1.00 92.00 120 ASP A C 1
ATOM 1001 O O . ASP A 1 120 ? 7.257 6.547 3.991 1.00 92.00 120 ASP A O 1
ATOM 1005 N N . THR A 1 121 ? 7.036 7.926 2.241 1.00 93.06 121 THR A N 1
ATOM 1006 C CA . THR A 1 121 ? 5.677 7.492 1.872 1.00 93.06 121 THR A CA 1
ATOM 1007 C C . THR A 1 121 ? 5.640 6.028 1.421 1.00 93.06 121 THR A C 1
ATOM 1009 O O . THR A 1 121 ? 4.683 5.302 1.708 1.00 93.06 121 THR A O 1
ATOM 1012 N N . VAL A 1 122 ? 6.688 5.571 0.730 1.00 94.31 122 VAL A N 1
ATOM 1013 C CA . VAL A 1 122 ? 6.818 4.175 0.292 1.00 94.31 122 VAL A CA 1
ATOM 1014 C C . VAL A 1 122 ? 6.993 3.278 1.517 1.00 94.31 122 VAL A C 1
ATOM 1016 O O . VAL A 1 122 ? 6.224 2.338 1.698 1.00 94.31 122 VAL A O 1
ATOM 1019 N N . ASN A 1 123 ? 7.890 3.639 2.434 1.00 93.88 123 ASN A N 1
ATOM 1020 C CA . ASN A 1 123 ? 8.125 2.919 3.685 1.00 93.88 123 ASN A CA 1
ATOM 1021 C C . ASN A 1 123 ? 6.856 2.829 4.545 1.00 93.88 123 ASN A C 1
ATOM 1023 O O . ASN A 1 123 ? 6.549 1.774 5.099 1.00 93.88 123 ASN A O 1
ATOM 1027 N N . ILE A 1 124 ? 6.063 3.902 4.604 1.00 94.62 124 ILE A N 1
ATOM 1028 C CA . ILE A 1 124 ? 4.749 3.901 5.264 1.00 94.62 124 ILE A CA 1
ATOM 1029 C C . ILE A 1 124 ? 3.791 2.904 4.598 1.00 94.62 124 ILE A C 1
ATOM 1031 O O . ILE A 1 124 ? 3.078 2.180 5.294 1.00 94.62 124 ILE A O 1
ATOM 1035 N N . THR A 1 125 ? 3.791 2.825 3.267 1.00 95.50 125 THR A N 1
ATOM 1036 C CA . THR A 1 125 ? 2.956 1.880 2.505 1.00 95.50 125 THR A CA 1
ATOM 1037 C C . THR A 1 125 ? 3.331 0.429 2.819 1.00 95.50 125 THR A C 1
ATOM 1039 O O . THR A 1 125 ? 2.454 -0.387 3.110 1.00 95.50 125 THR A O 1
ATOM 1042 N N . PHE A 1 126 ? 4.631 0.120 2.850 1.00 94.94 126 PHE A N 1
ATOM 1043 C CA . PHE A 1 126 ? 5.144 -1.193 3.255 1.00 94.94 126 PHE A CA 1
ATOM 1044 C C . PHE A 1 126 ? 4.779 -1.517 4.704 1.00 94.94 126 PHE A C 1
ATOM 1046 O O . PHE A 1 126 ? 4.294 -2.612 4.986 1.00 94.94 126 PHE A O 1
ATOM 1053 N N . ARG A 1 127 ? 4.940 -0.555 5.619 1.00 94.19 127 ARG A N 1
ATOM 1054 C CA . ARG A 1 127 ? 4.590 -0.714 7.036 1.00 94.19 127 ARG A CA 1
ATOM 1055 C C . ARG A 1 127 ? 3.097 -0.990 7.228 1.00 94.19 127 ARG A C 1
ATOM 1057 O O . ARG A 1 127 ? 2.746 -1.882 7.992 1.00 94.19 127 ARG A O 1
ATOM 1064 N N . LEU A 1 128 ? 2.214 -0.277 6.526 1.00 94.75 128 LEU A N 1
ATOM 1065 C CA . LEU A 1 128 ? 0.765 -0.512 6.582 1.00 94.75 128 LEU A CA 1
ATOM 1066 C C . LEU A 1 128 ? 0.389 -1.924 6.108 1.00 94.75 128 LEU A C 1
ATOM 1068 O O . LEU A 1 128 ? -0.461 -2.564 6.727 1.00 94.75 128 LEU A O 1
ATOM 1072 N N . CYS A 1 129 ? 1.037 -2.420 5.051 1.00 94.88 129 CYS A N 1
ATOM 1073 C CA . CYS A 1 129 ? 0.848 -3.789 4.572 1.00 94.88 129 CYS A CA 1
ATOM 1074 C C . CYS A 1 129 ? 1.386 -4.824 5.572 1.00 94.88 129 CYS A C 1
ATOM 1076 O O . CYS A 1 129 ? 0.684 -5.775 5.901 1.00 94.88 129 CYS A O 1
ATOM 1078 N N . ALA A 1 130 ? 2.596 -4.621 6.104 1.00 92.50 130 ALA A N 1
ATOM 1079 C CA . ALA A 1 130 ? 3.216 -5.524 7.077 1.00 92.50 130 ALA A CA 1
ATOM 1080 C C . ALA A 1 130 ? 2.402 -5.643 8.377 1.00 92.50 130 ALA A C 1
ATOM 1082 O O . ALA A 1 130 ? 2.349 -6.706 8.987 1.00 92.50 130 ALA A O 1
ATOM 1083 N N . LEU A 1 131 ? 1.727 -4.564 8.784 1.00 92.19 131 LEU A N 1
ATOM 1084 C CA . LEU A 1 131 ? 0.816 -4.554 9.933 1.00 92.19 131 LEU A CA 1
ATOM 1085 C C . LEU A 1 131 ? -0.576 -5.138 9.620 1.00 92.19 131 LEU A C 1
ATOM 1087 O O . LEU A 1 131 ? -1.446 -5.123 10.489 1.00 92.19 131 LEU A O 1
ATOM 1091 N N . GLY A 1 132 ? -0.823 -5.598 8.389 1.00 92.69 132 GLY A N 1
ATOM 1092 C CA . GLY A 1 132 ? -2.119 -6.115 7.935 1.00 92.69 132 GLY A CA 1
ATOM 1093 C C . GLY A 1 132 ? -3.206 -5.050 7.746 1.00 92.69 132 GLY A C 1
ATOM 1094 O O . GLY A 1 132 ? -4.320 -5.379 7.343 1.00 92.69 132 GLY A O 1
ATOM 1095 N N . LEU A 1 133 ? -2.891 -3.773 7.990 1.00 94.50 133 LEU A N 1
ATOM 1096 C CA . LEU A 1 133 ? -3.837 -2.656 7.930 1.00 94.50 133 LEU A CA 1
ATOM 1097 C C . LEU A 1 133 ? -4.258 -2.310 6.503 1.00 94.50 133 LEU A C 1
ATOM 1099 O O . LEU A 1 133 ? -5.322 -1.725 6.315 1.00 94.50 133 LEU A O 1
ATOM 1103 N N . LEU A 1 134 ? -3.435 -2.647 5.514 1.00 94.94 134 LEU A N 1
ATOM 1104 C CA . LEU A 1 134 ? -3.720 -2.478 4.094 1.00 94.94 134 LEU A CA 1
ATOM 1105 C C . LEU A 1 134 ? -3.917 -3.852 3.455 1.00 94.94 134 LEU A C 1
ATOM 1107 O O . LEU A 1 134 ? -3.136 -4.767 3.711 1.00 94.94 134 LEU A O 1
ATOM 1111 N N . SER A 1 135 ? -4.947 -4.009 2.621 1.00 93.88 135 SER A N 1
ATOM 1112 C CA . SER A 1 135 ? -5.150 -5.280 1.925 1.00 93.88 135 SER A CA 1
ATOM 1113 C C . SER A 1 135 ? -4.068 -5.503 0.862 1.00 93.88 135 SER A C 1
ATOM 1115 O O . SER A 1 135 ? -3.632 -4.557 0.204 1.00 93.88 135 SER A O 1
ATOM 1117 N N . ASN A 1 136 ? -3.687 -6.762 0.622 1.00 93.81 136 ASN A N 1
ATOM 1118 C CA . ASN A 1 136 ? -2.684 -7.114 -0.394 1.00 93.81 136 ASN A CA 1
ATOM 1119 C C . ASN A 1 136 ? -3.024 -6.524 -1.772 1.00 93.81 136 ASN A C 1
ATOM 1121 O O . ASN A 1 136 ? -2.145 -6.064 -2.493 1.00 93.81 136 ASN A O 1
ATOM 1125 N N . LYS A 1 137 ? -4.315 -6.498 -2.130 1.00 92.81 137 LYS A N 1
ATOM 1126 C CA . LYS A 1 137 ? -4.794 -5.950 -3.407 1.00 92.81 137 LYS A CA 1
ATOM 1127 C C . LYS A 1 137 ? -4.571 -4.444 -3.509 1.00 92.81 137 LYS A C 1
ATOM 1129 O O . LYS A 1 137 ? -4.154 -3.963 -4.557 1.00 92.81 137 LYS A O 1
ATOM 1134 N N . GLU A 1 138 ? -4.860 -3.704 -2.443 1.00 94.56 138 GLU A N 1
ATOM 1135 C CA . GLU A 1 138 ? -4.645 -2.258 -2.419 1.00 94.56 138 GLU A CA 1
ATOM 1136 C C . GLU A 1 138 ? -3.162 -1.915 -2.367 1.00 94.56 138 GLU A C 1
ATOM 1138 O O . GLU A 1 138 ? -2.739 -1.014 -3.080 1.00 94.56 138 GLU A O 1
ATOM 1143 N N . PHE A 1 139 ? -2.378 -2.655 -1.581 1.00 96.56 139 PHE A N 1
ATOM 1144 C CA . PHE A 1 139 ? -0.927 -2.508 -1.531 1.00 96.56 139 PHE A CA 1
ATOM 1145 C C . PHE A 1 139 ? -0.303 -2.685 -2.917 1.00 96.56 139 PHE A C 1
ATOM 1147 O O . PHE A 1 139 ? 0.335 -1.766 -3.424 1.00 96.56 139 PHE A O 1
ATOM 1154 N N . LEU A 1 140 ? -0.566 -3.819 -3.572 1.00 96.06 140 LEU A N 1
ATOM 1155 C CA . LEU A 1 140 ? -0.078 -4.085 -4.924 1.00 96.06 140 LEU A CA 1
ATOM 1156 C C . LEU A 1 140 ? -0.570 -3.034 -5.923 1.00 96.06 140 LEU A C 1
ATOM 1158 O O . LEU A 1 140 ? 0.196 -2.592 -6.772 1.00 96.06 140 LEU A O 1
ATOM 1162 N N . GLY A 1 141 ? -1.826 -2.596 -5.799 1.00 95.94 141 GLY A N 1
ATOM 1163 C CA . GLY A 1 141 ? -2.383 -1.548 -6.648 1.00 95.94 141 GLY A CA 1
ATOM 1164 C C . GLY A 1 141 ? -1.676 -0.200 -6.497 1.00 95.94 141 GLY A C 1
ATOM 1165 O O . GLY A 1 141 ? -1.446 0.473 -7.497 1.00 95.94 141 GLY A O 1
ATOM 1166 N N . LEU A 1 142 ? -1.329 0.201 -5.269 1.00 96.62 142 LEU A N 1
ATOM 1167 C CA . LEU A 1 142 ? -0.615 1.453 -4.996 1.00 96.62 142 LEU A CA 1
ATOM 1168 C C . LEU A 1 142 ? 0.817 1.405 -5.528 1.00 96.62 142 LEU A C 1
ATOM 1170 O O . LEU A 1 142 ? 1.263 2.351 -6.173 1.00 96.62 142 LEU A O 1
ATOM 1174 N N . ILE A 1 143 ? 1.523 0.300 -5.271 1.00 96.88 143 ILE A N 1
ATOM 1175 C CA . ILE A 1 143 ? 2.903 0.124 -5.729 1.00 96.88 143 ILE A CA 1
ATOM 1176 C C . ILE A 1 143 ? 2.957 0.066 -7.254 1.00 96.88 143 ILE A C 1
ATOM 1178 O O . ILE A 1 143 ? 3.742 0.784 -7.863 1.00 96.88 143 ILE A O 1
ATOM 1182 N N . GLU A 1 144 ? 2.106 -0.733 -7.892 1.00 95.88 144 GLU A N 1
ATOM 1183 C CA . GLU A 1 144 ? 2.076 -0.815 -9.349 1.00 95.88 144 GLU A CA 1
ATOM 1184 C C . GLU A 1 144 ? 1.660 0.517 -9.995 1.00 95.88 144 GLU A C 1
ATOM 1186 O O . GLU A 1 144 ? 2.337 1.014 -10.898 1.00 95.88 144 GLU A O 1
ATOM 1191 N N . GLY A 1 145 ? 0.540 1.087 -9.546 1.00 94.44 145 GLY A N 1
ATOM 1192 C CA . GLY A 1 145 ? -0.092 2.209 -10.231 1.00 94.44 145 GLY A CA 1
ATOM 1193 C C . GLY A 1 145 ? 0.592 3.549 -9.989 1.00 94.44 145 GLY A C 1
ATOM 1194 O O . GLY A 1 145 ? 0.800 4.311 -10.920 1.00 94.44 145 GLY A O 1
ATOM 1195 N N . GLU A 1 146 ? 0.980 3.848 -8.750 1.00 94.88 146 GLU A N 1
ATOM 1196 C CA . GLU A 1 146 ? 1.504 5.182 -8.425 1.00 94.88 146 GLU A CA 1
ATOM 1197 C C . GLU A 1 146 ? 3.033 5.219 -8.398 1.00 94.88 146 GLU A C 1
ATOM 1199 O O . GLU A 1 146 ? 3.635 6.196 -8.835 1.00 94.88 146 GLU A O 1
ATOM 1204 N N . LEU A 1 147 ? 3.684 4.160 -7.903 1.00 95.44 147 LEU A N 1
ATOM 1205 C CA . LEU A 1 147 ? 5.142 4.137 -7.769 1.00 95.44 147 LEU A CA 1
ATOM 1206 C C . LEU A 1 147 ? 5.825 3.611 -9.036 1.00 95.44 147 LEU A C 1
ATOM 1208 O O . LEU A 1 147 ? 6.647 4.301 -9.639 1.00 95.44 147 LEU A O 1
ATOM 1212 N N . LEU A 1 148 ? 5.504 2.381 -9.441 1.00 95.88 148 LEU A N 1
ATOM 1213 C CA . LEU A 1 148 ? 6.226 1.707 -10.517 1.00 95.88 148 LEU A CA 1
ATOM 1214 C C . LEU A 1 148 ? 5.879 2.257 -11.898 1.00 95.88 148 LEU A C 1
ATOM 1216 O O . LEU A 1 148 ? 6.776 2.353 -12.731 1.00 95.88 148 LEU A O 1
ATOM 1220 N N . SER A 1 149 ? 4.631 2.669 -12.133 1.00 93.81 149 SER A N 1
ATOM 1221 C CA . SER A 1 149 ? 4.257 3.320 -13.397 1.00 93.81 149 SER A CA 1
ATOM 1222 C C . SER A 1 149 ? 5.097 4.582 -13.627 1.00 93.81 149 SER A C 1
ATOM 1224 O O . SER A 1 149 ? 5.773 4.687 -14.651 1.00 93.81 149 SER A O 1
ATOM 1226 N N . ASN A 1 150 ? 5.187 5.463 -12.623 1.00 93.19 150 ASN A N 1
ATOM 1227 C CA . ASN A 1 150 ? 6.037 6.656 -12.680 1.00 93.19 150 ASN A CA 1
ATOM 1228 C C . ASN A 1 150 ? 7.525 6.297 -12.850 1.00 93.19 150 ASN A C 1
ATOM 1230 O O . ASN A 1 150 ? 8.232 6.914 -13.645 1.00 93.19 150 ASN A O 1
ATOM 1234 N N . TRP A 1 151 ? 8.018 5.277 -12.137 1.00 95.25 151 TRP A N 1
ATOM 1235 C CA . TRP A 1 151 ? 9.411 4.832 -12.262 1.00 95.25 151 TRP A CA 1
ATOM 1236 C C . TRP A 1 151 ? 9.738 4.357 -13.681 1.00 95.25 151 TRP A C 1
ATOM 1238 O O . TRP A 1 151 ? 10.774 4.730 -14.236 1.00 95.25 151 TRP A O 1
ATOM 1248 N N . THR A 1 152 ? 8.859 3.555 -14.284 1.00 95.06 152 THR A N 1
ATOM 1249 C CA . THR A 1 152 ? 9.073 3.036 -15.640 1.00 95.06 152 THR A CA 1
ATOM 1250 C C . THR A 1 152 ? 9.085 4.137 -16.687 1.00 95.06 152 THR A C 1
ATOM 1252 O O . THR A 1 152 ? 9.913 4.095 -17.594 1.00 95.06 152 THR A O 1
ATOM 1255 N N . GLU A 1 153 ? 8.239 5.155 -16.535 1.00 93.25 153 GLU A N 1
ATOM 1256 C CA . GLU A 1 153 ? 8.221 6.327 -17.408 1.00 93.25 153 GLU A CA 1
ATOM 1257 C C . GLU A 1 153 ? 9.528 7.127 -17.309 1.00 93.25 153 GLU A C 1
ATOM 1259 O O . GLU A 1 153 ? 10.121 7.487 -18.332 1.00 93.25 153 GLU A O 1
ATOM 1264 N N . VAL A 1 154 ? 10.038 7.338 -16.089 1.00 92.56 154 VAL A N 1
ATOM 1265 C CA . VAL A 1 154 ? 11.343 7.983 -15.868 1.00 92.56 154 VAL A CA 1
ATOM 1266 C C . VAL A 1 154 ? 12.471 7.155 -16.480 1.00 92.56 154 VAL A C 1
ATOM 1268 O O . VAL A 1 154 ? 13.350 7.720 -17.132 1.00 92.56 154 VAL A O 1
ATOM 1271 N N . MET A 1 155 ? 12.438 5.829 -16.328 1.00 92.81 155 MET A N 1
ATOM 1272 C CA . MET A 1 155 ? 13.419 4.923 -16.930 1.00 92.81 155 MET A CA 1
ATOM 1273 C C . MET A 1 155 ? 13.394 5.013 -18.460 1.00 92.81 155 MET A C 1
ATOM 1275 O O . MET A 1 155 ? 14.441 5.191 -19.079 1.00 92.81 155 MET A O 1
ATOM 1279 N N . HIS A 1 156 ? 12.212 4.943 -19.074 1.00 92.88 156 HIS A N 1
ATOM 1280 C CA . HIS A 1 156 ? 12.044 5.045 -20.523 1.00 92.88 156 HIS A CA 1
ATOM 1281 C C . HIS A 1 156 ? 12.529 6.398 -21.060 1.00 92.88 156 HIS A C 1
ATOM 1283 O O . HIS A 1 156 ? 13.276 6.455 -22.038 1.00 92.88 156 HIS A O 1
ATOM 1289 N N . THR A 1 157 ? 12.156 7.493 -20.394 1.00 91.62 157 THR A N 1
ATOM 1290 C CA . THR A 1 157 ? 12.581 8.853 -20.759 1.00 91.62 157 THR A CA 1
ATOM 1291 C C . THR A 1 157 ? 14.090 9.020 -20.607 1.00 91.62 157 THR A C 1
ATOM 1293 O O . THR A 1 157 ? 14.746 9.595 -21.475 1.00 91.62 157 THR A O 1
ATOM 1296 N N . TRP A 1 158 ? 14.671 8.486 -19.527 1.00 91.06 158 TRP A N 1
ATOM 1297 C CA . TRP A 1 158 ? 16.115 8.503 -19.323 1.00 91.06 158 TRP A CA 1
ATOM 1298 C C . TRP A 1 158 ? 16.826 7.741 -20.440 1.00 91.06 158 TRP A C 1
ATOM 1300 O O . TRP A 1 158 ? 17.668 8.332 -21.111 1.00 91.06 158 TRP A O 1
ATOM 1310 N N . LEU A 1 159 ? 16.423 6.501 -20.714 1.00 90.56 159 LEU A N 1
ATOM 1311 C CA . LEU A 1 159 ? 16.981 5.662 -21.777 1.00 90.56 159 LEU A CA 1
ATOM 1312 C C . LEU A 1 159 ? 16.838 6.276 -23.174 1.00 90.56 159 LEU A C 1
ATOM 1314 O O . LEU A 1 15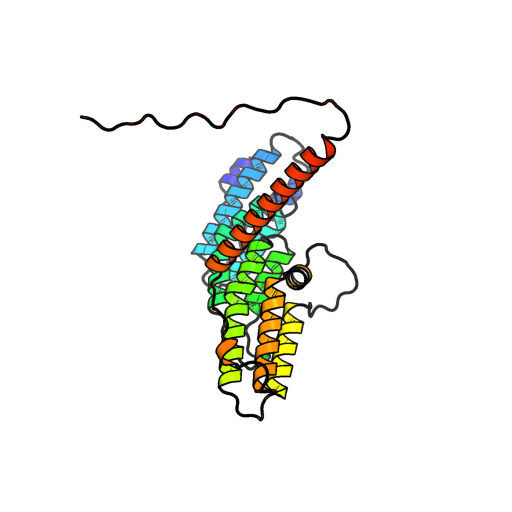9 ? 17.759 6.169 -23.974 1.00 90.56 159 LEU A O 1
ATOM 1318 N N . SER A 1 160 ? 15.729 6.965 -23.449 1.00 89.12 160 SER A N 1
ATOM 1319 C CA . SER A 1 160 ? 15.510 7.666 -24.723 1.00 89.12 160 SER A CA 1
ATOM 1320 C C . SER A 1 160 ? 16.413 8.893 -24.885 1.00 89.12 160 SER A C 1
ATOM 1322 O O . SER A 1 160 ? 16.732 9.281 -26.004 1.00 89.12 160 SER A O 1
ATOM 1324 N N . SER A 1 161 ? 16.817 9.516 -23.772 1.00 86.00 161 SER A N 1
ATOM 1325 C CA . SER A 1 161 ? 17.702 10.691 -23.753 1.00 86.00 161 SER A CA 1
ATOM 1326 C C . SER A 1 161 ? 19.197 10.350 -23.721 1.00 86.00 161 SER A C 1
ATOM 1328 O O . SER A 1 161 ? 20.033 11.232 -23.906 1.00 86.00 161 SER A O 1
ATOM 1330 N N . ILE A 1 162 ? 19.545 9.093 -23.435 1.00 72.50 162 ILE A N 1
ATOM 1331 C CA . ILE A 1 162 ? 20.927 8.637 -23.266 1.00 72.50 162 ILE A CA 1
ATOM 1332 C C . ILE A 1 162 ? 21.589 8.440 -24.640 1.00 72.50 162 ILE A C 1
ATOM 1334 O O . ILE A 1 162 ? 21.132 7.642 -25.453 1.00 72.50 162 ILE A O 1
ATOM 1338 N N . GLY A 1 163 ? 22.717 9.123 -24.871 1.00 63.38 163 GLY A N 1
ATOM 1339 C CA . GLY A 1 163 ? 23.738 8.672 -25.829 1.00 63.38 163 GLY A CA 1
ATOM 1340 C C . GLY A 1 163 ? 24.541 7.488 -25.263 1.00 63.38 163 GLY A C 1
ATOM 1341 O O . GLY A 1 163 ? 24.524 7.262 -24.061 1.00 63.38 163 GLY A O 1
ATOM 1342 N N . THR A 1 164 ? 25.270 6.740 -26.094 1.00 57.34 164 THR A N 1
ATOM 1343 C CA . THR A 1 164 ? 25.884 5.405 -25.843 1.00 57.34 164 THR A CA 1
ATOM 1344 C C . THR A 1 164 ? 26.812 5.210 -24.617 1.00 57.34 164 THR A C 1
ATOM 1346 O O . THR A 1 164 ? 27.443 4.165 -24.492 1.00 57.34 164 THR A O 1
ATOM 1349 N N . THR A 1 165 ? 26.956 6.171 -23.702 1.00 61.03 165 THR A N 1
ATOM 1350 C CA . THR A 1 165 ? 28.011 6.185 -22.669 1.00 61.03 165 THR A CA 1
ATOM 1351 C C . THR A 1 165 ? 27.544 5.900 -21.235 1.00 61.03 165 THR A C 1
ATOM 1353 O O . THR A 1 165 ? 28.395 5.689 -20.374 1.00 61.03 165 THR A O 1
ATOM 1356 N N . ASP A 1 166 ? 26.234 5.842 -20.944 1.00 78.12 166 ASP A N 1
ATOM 1357 C CA . ASP A 1 166 ? 25.725 5.803 -19.552 1.00 78.12 166 ASP A CA 1
ATOM 1358 C C . ASP A 1 166 ? 25.115 4.459 -19.079 1.00 78.12 166 ASP A C 1
ATOM 1360 O O . ASP A 1 166 ? 24.464 4.363 -18.035 1.00 78.12 166 ASP A O 1
ATOM 1364 N N . HIS A 1 167 ? 25.334 3.367 -19.818 1.00 83.94 167 HIS A N 1
ATOM 1365 C CA . HIS A 1 167 ? 24.697 2.067 -19.537 1.00 83.94 167 HIS A CA 1
ATOM 1366 C C . HIS A 1 167 ? 25.017 1.502 -18.142 1.00 83.94 167 HIS A C 1
ATOM 1368 O O . HIS A 1 167 ? 24.173 0.857 -17.508 1.00 83.94 167 HIS A O 1
ATOM 1374 N N . THR A 1 168 ? 26.219 1.772 -17.629 1.00 87.56 168 THR A N 1
ATOM 1375 C CA . THR A 1 168 ? 26.646 1.323 -16.298 1.00 87.56 168 THR A CA 1
ATOM 1376 C C . THR A 1 168 ? 25.840 1.993 -15.185 1.00 87.56 168 THR A C 1
ATOM 1378 O O . THR A 1 168 ? 25.493 1.328 -14.207 1.00 87.56 168 THR A O 1
ATOM 1381 N N . GLN A 1 169 ? 25.513 3.286 -15.307 1.00 89.31 169 GLN A N 1
ATOM 1382 C CA . GLN A 1 169 ? 24.733 3.986 -14.279 1.00 89.31 169 GLN A CA 1
ATOM 1383 C C . GLN A 1 169 ? 23.283 3.516 -14.275 1.00 89.31 169 GLN A C 1
ATOM 1385 O O . GLN A 1 169 ? 22.747 3.227 -13.207 1.00 89.31 169 GLN A O 1
ATOM 1390 N N . VAL A 1 170 ? 22.683 3.342 -15.454 1.00 91.12 170 VAL A N 1
ATOM 1391 C CA . VAL A 1 170 ? 21.315 2.820 -15.577 1.00 91.12 170 VAL A CA 1
ATOM 1392 C C . VAL A 1 170 ? 21.205 1.417 -14.986 1.00 91.12 170 VAL A C 1
ATOM 1394 O O . VAL A 1 170 ? 20.279 1.129 -14.229 1.00 91.12 170 VAL A O 1
ATOM 1397 N N . THR A 1 171 ? 22.182 0.549 -15.262 1.00 91.50 171 THR A N 1
ATOM 1398 C CA . THR A 1 171 ? 22.203 -0.813 -14.709 1.00 91.50 171 THR A CA 1
ATOM 1399 C C . THR A 1 171 ? 22.303 -0.789 -13.183 1.00 91.50 171 THR A C 1
ATOM 1401 O O . THR A 1 171 ? 21.550 -1.488 -12.503 1.00 91.50 171 THR A O 1
ATOM 1404 N N . LYS A 1 172 ? 23.178 0.056 -12.618 1.00 92.94 172 LYS A N 1
ATOM 1405 C CA . LYS A 1 172 ? 23.282 0.241 -11.160 1.00 92.94 172 LYS A CA 1
ATOM 1406 C C . LYS A 1 172 ? 21.983 0.786 -10.561 1.00 92.94 172 LYS A C 1
ATOM 1408 O O . LYS A 1 172 ? 21.558 0.307 -9.515 1.00 92.94 172 LYS A O 1
ATOM 1413 N N . TYR A 1 173 ? 21.342 1.750 -11.218 1.00 93.56 173 TYR A N 1
ATOM 1414 C CA . TYR A 1 173 ? 20.068 2.319 -10.782 1.00 93.56 173 TYR A CA 1
ATOM 1415 C C . TYR A 1 173 ? 18.945 1.276 -10.774 1.00 93.56 173 TYR A C 1
ATOM 1417 O O . TYR A 1 173 ? 18.239 1.140 -9.777 1.00 93.56 173 TYR A O 1
ATOM 1425 N N . TYR A 1 174 ? 18.826 0.483 -11.842 1.00 95.50 174 TYR A N 1
ATOM 1426 C CA . TYR A 1 174 ? 17.884 -0.633 -11.914 1.00 95.50 174 TYR A CA 1
ATOM 1427 C C . TYR A 1 174 ? 18.112 -1.644 -10.783 1.00 95.50 174 TYR A C 1
ATOM 1429 O O . TYR A 1 174 ? 17.157 -2.059 -10.127 1.00 95.50 174 TYR A O 1
ATOM 1437 N N . LEU A 1 175 ? 19.371 -2.011 -10.515 1.00 94.94 175 LEU A N 1
ATOM 1438 C CA . LEU A 1 175 ? 19.704 -2.925 -9.423 1.00 94.94 175 LEU A CA 1
ATOM 1439 C C . LEU A 1 175 ? 19.324 -2.350 -8.056 1.00 94.94 175 LEU A C 1
ATOM 1441 O O . LEU A 1 175 ? 18.740 -3.078 -7.262 1.00 94.94 175 LEU A O 1
ATOM 1445 N N . LYS A 1 176 ? 19.575 -1.059 -7.794 1.00 94.44 176 LYS A N 1
ATOM 1446 C CA . LYS A 1 176 ? 19.146 -0.404 -6.545 1.00 94.44 176 LYS A CA 1
ATOM 1447 C C . LYS A 1 176 ? 17.632 -0.490 -6.348 1.00 94.44 176 LYS A C 1
ATOM 1449 O O . LYS A 1 176 ? 17.186 -0.915 -5.289 1.00 94.44 176 LYS A O 1
ATOM 1454 N N . TRP A 1 177 ? 16.852 -0.176 -7.384 1.00 95.12 177 TRP A N 1
ATOM 1455 C CA . TRP A 1 177 ? 15.393 -0.317 -7.352 1.00 95.12 177 TRP A CA 1
ATOM 1456 C C . TRP A 1 177 ? 14.945 -1.756 -7.111 1.00 95.12 177 TRP A C 1
ATOM 1458 O O . TRP A 1 177 ? 14.091 -2.000 -6.264 1.00 95.12 177 TRP A O 1
ATOM 1468 N N . LYS A 1 178 ? 15.537 -2.721 -7.823 1.00 94.88 178 LYS A N 1
ATOM 1469 C CA . LYS A 1 178 ? 15.221 -4.143 -7.654 1.00 94.88 178 LYS A CA 1
ATOM 1470 C C . LYS A 1 178 ? 15.513 -4.608 -6.228 1.00 94.88 178 LYS A C 1
ATOM 1472 O O . LYS A 1 178 ? 14.689 -5.297 -5.632 1.00 94.88 178 LYS A O 1
ATOM 1477 N N . THR A 1 179 ? 16.672 -4.246 -5.686 1.00 92.56 179 THR A N 1
ATOM 1478 C CA . THR A 1 179 ? 17.045 -4.601 -4.317 1.00 92.56 179 THR A CA 1
ATOM 1479 C C . THR A 1 179 ? 16.070 -3.976 -3.331 1.00 92.56 179 THR A C 1
ATOM 1481 O O . THR A 1 179 ? 15.466 -4.716 -2.572 1.00 92.56 179 THR A O 1
ATOM 1484 N N . HIS A 1 180 ? 15.821 -2.671 -3.416 1.00 91.69 180 HIS A N 1
ATOM 1485 C CA . HIS A 1 180 ? 14.970 -1.965 -2.459 1.00 91.69 180 HIS A CA 1
ATOM 1486 C C . HIS A 1 180 ? 13.495 -2.407 -2.488 1.00 91.69 180 HIS A C 1
ATOM 1488 O O . HIS A 1 180 ? 12.846 -2.484 -1.451 1.00 91.69 180 HIS A O 1
ATOM 1494 N N . ILE A 1 181 ? 12.945 -2.729 -3.665 1.00 93.25 181 ILE A N 1
ATOM 1495 C CA . ILE A 1 181 ? 11.542 -3.157 -3.790 1.00 93.25 181 ILE A CA 1
ATOM 1496 C C . ILE A 1 181 ? 11.341 -4.614 -3.357 1.00 93.25 181 ILE A C 1
ATOM 1498 O O . ILE A 1 181 ? 10.310 -4.936 -2.768 1.00 93.25 181 ILE A O 1
ATOM 1502 N N . PHE A 1 182 ? 12.299 -5.503 -3.636 1.00 91.44 182 PHE A N 1
ATOM 1503 C CA . PHE A 1 182 ? 12.145 -6.935 -3.354 1.00 91.44 182 PHE A CA 1
ATOM 1504 C C . PHE A 1 182 ? 12.852 -7.415 -2.087 1.00 91.44 182 PHE A C 1
ATOM 1506 O O . PHE A 1 182 ? 12.561 -8.522 -1.643 1.00 91.44 182 PHE A O 1
ATOM 1513 N N . HIS A 1 183 ? 13.759 -6.637 -1.502 1.00 86.56 183 HIS A N 1
ATOM 1514 C CA . HIS A 1 183 ? 14.524 -7.029 -0.322 1.00 86.56 183 HIS A CA 1
ATOM 1515 C C . HIS A 1 183 ? 14.351 -5.993 0.777 1.00 86.56 183 HIS A C 1
ATOM 1517 O O . HIS A 1 183 ? 14.312 -4.792 0.526 1.00 86.56 183 HIS A O 1
ATOM 1523 N N . SER A 1 184 ? 14.271 -6.476 2.013 1.00 76.12 184 SER A N 1
ATOM 1524 C CA . SER A 1 184 ? 14.335 -5.599 3.170 1.00 76.12 184 SER A CA 1
ATOM 1525 C C . SER A 1 184 ? 15.794 -5.263 3.466 1.00 76.12 184 SER A C 1
ATOM 1527 O O . SER A 1 184 ? 16.611 -6.170 3.600 1.00 76.12 184 SER A O 1
ATOM 1529 N N . ASP A 1 185 ? 16.102 -3.974 3.618 1.00 63.25 185 ASP A N 1
ATOM 1530 C CA . ASP A 1 185 ? 17.415 -3.510 4.096 1.00 63.25 185 ASP A CA 1
ATOM 1531 C C . ASP A 1 185 ? 17.668 -3.887 5.572 1.00 63.25 185 ASP A C 1
ATOM 1533 O O . ASP A 1 185 ? 18.797 -3.823 6.059 1.00 63.25 185 ASP A O 1
ATOM 1537 N N . ALA A 1 186 ? 16.628 -4.319 6.297 1.00 54.16 186 ALA A N 1
ATOM 1538 C CA . ALA A 1 186 ? 16.763 -4.879 7.631 1.00 54.16 186 ALA A CA 1
ATOM 1539 C C . ALA A 1 186 ? 17.316 -6.306 7.525 1.00 54.16 186 ALA A C 1
ATOM 1541 O O . ALA A 1 186 ? 16.590 -7.260 7.243 1.00 54.16 186 ALA A O 1
ATOM 1542 N N . GLY A 1 187 ? 18.624 -6.444 7.736 1.00 47.59 187 GLY A N 1
ATOM 1543 C CA . GLY A 1 187 ? 19.272 -7.733 7.929 1.00 47.59 187 GLY A CA 1
ATOM 1544 C C . GLY A 1 187 ? 18.730 -8.429 9.175 1.00 47.59 187 GLY A C 1
ATOM 1545 O O . GLY A 1 187 ? 19.308 -8.308 10.245 1.00 47.59 187 GLY A O 1
ATOM 1546 N N . GLU A 1 188 ? 17.637 -9.175 9.038 1.00 44.38 188 GLU A N 1
ATOM 1547 C CA . GLU A 1 188 ? 17.139 -10.072 10.077 1.00 44.38 188 GLU A CA 1
ATOM 1548 C C . GLU A 1 188 ? 16.866 -11.460 9.492 1.00 44.38 188 GLU A C 1
ATOM 1550 O O . GLU A 1 188 ? 15.906 -11.730 8.769 1.00 44.38 188 GLU A O 1
ATOM 1555 N N . THR A 1 189 ? 17.804 -12.342 9.826 1.00 38.44 189 THR A N 1
ATOM 1556 C CA . THR A 1 189 ? 17.616 -13.748 10.187 1.00 38.44 189 THR A CA 1
ATOM 1557 C C . THR A 1 189 ? 16.159 -14.207 10.297 1.00 38.44 189 THR A C 1
ATOM 1559 O O . THR A 1 189 ? 15.449 -13.863 11.237 1.00 38.44 189 THR A O 1
ATOM 1562 N N . THR A 1 190 ? 15.761 -15.088 9.376 1.00 39.12 190 THR A N 1
ATOM 1563 C CA . THR A 1 190 ? 14.998 -16.315 9.674 1.00 39.12 190 THR A CA 1
ATOM 1564 C C . THR A 1 190 ? 13.902 -16.199 10.740 1.00 39.12 190 THR A C 1
ATOM 1566 O O . THR A 1 190 ? 13.881 -16.942 11.716 1.00 39.12 190 THR A O 1
ATOM 1569 N N . SER A 1 191 ? 12.917 -15.346 10.503 1.00 40.69 191 SER A N 1
ATOM 1570 C CA . SER A 1 191 ? 11.549 -15.636 10.914 1.00 40.69 191 SER A CA 1
ATOM 1571 C C . SER A 1 191 ? 10.692 -15.451 9.678 1.00 40.69 191 SER A C 1
ATOM 1573 O O . SER A 1 191 ? 10.532 -14.340 9.178 1.00 40.69 191 SER A O 1
ATOM 1575 N N . LYS A 1 192 ? 10.208 -16.563 9.115 1.00 45.75 192 LYS A N 1
ATOM 1576 C CA . LYS A 1 192 ? 9.210 -16.554 8.045 1.00 45.75 192 LYS A CA 1
ATOM 1577 C C . LYS A 1 192 ? 7.937 -15.952 8.629 1.00 45.75 192 LYS A C 1
ATOM 1579 O O . LYS A 1 192 ? 7.058 -16.693 9.051 1.00 45.75 192 LYS A O 1
ATOM 1584 N N . VAL A 1 193 ? 7.848 -14.628 8.699 1.00 53.50 193 VAL A N 1
ATOM 1585 C CA . VAL A 1 193 ? 6.574 -13.959 8.932 1.00 53.50 193 VAL A CA 1
ATOM 1586 C C . VAL A 1 193 ? 5.755 -14.227 7.670 1.00 53.50 193 VAL A C 1
ATOM 1588 O O . VAL A 1 193 ? 6.126 -13.735 6.598 1.00 53.50 193 VAL A O 1
ATOM 1591 N N . PRO A 1 194 ? 4.701 -15.060 7.735 1.00 53.72 194 PRO A N 1
ATOM 1592 C CA . PRO A 1 194 ? 3.839 -15.252 6.584 1.00 53.72 194 PRO A CA 1
ATOM 1593 C C . PRO A 1 194 ? 3.242 -13.887 6.228 1.00 53.72 194 PRO A C 1
ATOM 1595 O O . PRO A 1 194 ? 2.712 -13.201 7.101 1.00 53.72 194 PRO A O 1
ATOM 1598 N N . ASN A 1 195 ? 3.333 -13.506 4.951 1.00 63.19 195 ASN A N 1
ATOM 1599 C CA . ASN A 1 195 ? 2.855 -12.232 4.394 1.00 63.19 195 ASN A CA 1
ATOM 1600 C C . ASN A 1 195 ? 3.763 -11.007 4.614 1.00 63.19 195 ASN A C 1
ATOM 1602 O O . ASN A 1 195 ? 3.269 -9.915 4.900 1.00 63.19 195 ASN A O 1
ATOM 1606 N N . SER A 1 196 ? 5.083 -11.139 4.436 1.00 86.88 196 SER A N 1
ATOM 1607 C CA . SER A 1 196 ? 5.910 -9.936 4.276 1.00 86.88 196 SER A CA 1
ATOM 1608 C C . SER A 1 196 ? 5.520 -9.192 2.980 1.00 86.88 196 SER A C 1
ATOM 1610 O O . SER A 1 196 ? 5.239 -9.835 1.962 1.00 86.88 196 SER A O 1
ATOM 1612 N N . PRO A 1 197 ? 5.498 -7.844 2.974 1.00 91.50 197 PRO A N 1
ATOM 1613 C CA . PRO A 1 197 ? 5.186 -7.070 1.769 1.00 91.50 197 PRO A CA 1
ATOM 1614 C C . PRO A 1 197 ? 6.177 -7.353 0.630 1.00 91.50 197 PRO A C 1
ATOM 1616 O O . PRO A 1 197 ? 5.793 -7.347 -0.534 1.00 91.50 197 PRO A O 1
ATOM 1619 N N . TYR A 1 198 ? 7.431 -7.667 0.963 1.00 92.50 198 TYR A N 1
ATOM 1620 C CA . TYR A 1 198 ? 8.466 -8.034 -0.002 1.00 92.50 198 TYR A CA 1
ATOM 1621 C C . TYR A 1 198 ? 8.169 -9.369 -0.690 1.00 92.50 198 TYR A C 1
ATOM 1623 O O . TYR A 1 198 ? 8.238 -9.445 -1.912 1.00 92.50 198 TYR A O 1
ATOM 1631 N N . GLN A 1 199 ? 7.771 -10.398 0.070 1.00 91.56 199 GLN A N 1
ATOM 1632 C CA . GLN A 1 199 ? 7.376 -11.691 -0.498 1.00 91.56 199 GLN A CA 1
ATOM 1633 C C . GLN A 1 199 ? 6.169 -11.524 -1.427 1.00 91.56 199 GLN A C 1
ATOM 1635 O O . GLN A 1 199 ? 6.159 -12.044 -2.537 1.00 91.56 199 GLN A O 1
ATOM 1640 N N . LEU A 1 200 ? 5.188 -10.718 -1.009 1.00 93.56 200 LEU A N 1
ATOM 1641 C CA . LEU A 1 200 ? 4.012 -10.416 -1.821 1.00 93.56 200 LEU A CA 1
ATOM 1642 C C . LEU A 1 200 ? 4.375 -9.758 -3.164 1.00 93.56 200 LEU A C 1
ATOM 1644 O O . LEU A 1 200 ? 3.740 -10.053 -4.171 1.00 93.56 200 LEU A O 1
ATOM 1648 N N . LEU A 1 201 ? 5.380 -8.877 -3.189 1.00 95.00 201 LEU A N 1
ATOM 1649 C CA . LEU A 1 201 ? 5.865 -8.258 -4.427 1.00 95.00 201 LEU A CA 1
ATOM 1650 C C . LEU A 1 201 ? 6.625 -9.249 -5.311 1.00 95.00 201 LEU A C 1
ATOM 1652 O O . LEU A 1 201 ? 6.466 -9.201 -6.527 1.00 95.00 201 LEU A O 1
ATOM 1656 N N . GLN A 1 202 ? 7.432 -10.133 -4.718 1.00 93.31 202 GLN A N 1
ATOM 1657 C CA . GLN A 1 202 ? 8.169 -11.168 -5.452 1.00 93.31 202 GLN A CA 1
ATOM 1658 C C . GLN A 1 202 ? 7.227 -12.172 -6.128 1.00 93.31 202 GLN A C 1
ATOM 1660 O O . GLN A 1 202 ? 7.474 -12.583 -7.261 1.00 93.31 202 GLN A O 1
ATOM 1665 N N . ASP A 1 203 ? 6.133 -12.524 -5.454 1.00 93.50 203 ASP A N 1
ATOM 1666 C CA . ASP A 1 203 ? 5.143 -13.476 -5.960 1.00 93.50 203 ASP A CA 1
ATOM 1667 C C . ASP A 1 203 ? 4.152 -12.835 -6.956 1.00 93.50 203 ASP A C 1
ATOM 1669 O O . ASP A 1 203 ? 3.405 -13.546 -7.636 1.00 93.50 203 ASP A O 1
ATOM 1673 N N . ASP A 1 204 ? 4.119 -11.500 -7.072 1.00 95.31 204 ASP A N 1
ATOM 1674 C CA . ASP A 1 204 ? 3.203 -10.812 -7.984 1.00 95.31 204 ASP A CA 1
ATOM 1675 C C . ASP A 1 204 ? 3.748 -10.753 -9.416 1.00 95.31 204 ASP A C 1
ATOM 1677 O O . ASP A 1 204 ? 4.725 -10.073 -9.742 1.00 95.31 204 ASP A O 1
ATOM 1681 N N . GLU A 1 205 ? 3.038 -11.432 -10.312 1.00 93.94 205 GLU A N 1
ATOM 1682 C CA . GLU A 1 205 ? 3.398 -11.534 -11.722 1.00 93.94 205 GLU A CA 1
ATOM 1683 C C . GLU A 1 205 ? 3.470 -10.169 -12.424 1.00 93.94 205 GLU A C 1
ATOM 1685 O O . GLU A 1 205 ? 4.353 -9.945 -13.252 1.00 93.94 205 GLU A O 1
ATOM 1690 N N . MET A 1 206 ? 2.564 -9.239 -12.108 1.00 93.88 206 MET A N 1
ATOM 1691 C CA . MET A 1 206 ? 2.521 -7.937 -12.780 1.00 93.88 206 MET A CA 1
ATOM 1692 C C . MET A 1 206 ? 3.690 -7.052 -12.358 1.00 93.88 206 MET A C 1
ATOM 1694 O O . MET A 1 206 ? 4.319 -6.436 -13.216 1.00 93.88 206 MET A O 1
ATOM 1698 N N . ILE A 1 207 ? 4.032 -7.042 -11.069 1.00 95.62 207 ILE A N 1
ATOM 1699 C CA . ILE A 1 207 ? 5.228 -6.351 -10.574 1.00 95.62 207 ILE A CA 1
ATOM 1700 C C . ILE A 1 207 ? 6.483 -6.920 -11.252 1.00 95.62 207 ILE A C 1
ATOM 1702 O O . ILE A 1 207 ? 7.284 -6.166 -11.809 1.00 95.62 207 ILE A O 1
ATOM 1706 N N . CYS A 1 208 ? 6.628 -8.247 -11.297 1.00 95.75 208 CYS A N 1
ATOM 1707 C CA . CYS A 1 208 ? 7.749 -8.904 -11.971 1.00 95.75 208 CYS A CA 1
ATOM 1708 C C . CYS A 1 208 ? 7.824 -8.572 -13.472 1.00 95.75 208 CYS A C 1
ATOM 1710 O O . CYS A 1 208 ? 8.911 -8.302 -13.991 1.00 95.75 208 CYS A O 1
ATOM 1712 N N . ARG A 1 209 ? 6.682 -8.522 -14.171 1.00 94.81 209 ARG A N 1
ATOM 1713 C CA . ARG A 1 209 ? 6.608 -8.106 -15.583 1.00 94.81 209 ARG A CA 1
ATOM 1714 C C . ARG A 1 209 ? 7.066 -6.667 -15.792 1.00 94.81 209 ARG A C 1
ATOM 1716 O O . ARG A 1 209 ? 7.736 -6.405 -16.785 1.00 94.81 209 ARG A O 1
ATOM 1723 N N . ILE A 1 210 ? 6.756 -5.751 -14.874 1.00 95.69 210 ILE A N 1
ATOM 1724 C CA . ILE A 1 210 ? 7.218 -4.359 -14.954 1.00 95.69 210 ILE A CA 1
ATOM 1725 C C . ILE A 1 210 ? 8.747 -4.291 -14.875 1.00 95.69 210 ILE A C 1
ATOM 1727 O O . ILE A 1 210 ? 9.386 -3.674 -15.728 1.00 95.69 210 ILE A O 1
ATOM 1731 N N . PHE A 1 211 ? 9.353 -4.982 -13.905 1.00 96.69 211 PHE A N 1
ATOM 1732 C CA . PHE A 1 211 ? 10.814 -5.054 -13.792 1.00 96.69 211 PHE A CA 1
ATOM 1733 C C . PHE A 1 211 ? 11.458 -5.701 -15.021 1.00 96.69 211 PHE A C 1
ATOM 1735 O O . PHE A 1 211 ? 12.468 -5.206 -15.525 1.00 96.69 211 PHE A O 1
ATOM 1742 N N . TYR A 1 212 ? 10.856 -6.769 -15.544 1.00 95.56 212 TYR A N 1
ATOM 1743 C CA . TYR A 1 212 ? 11.309 -7.397 -16.781 1.00 95.56 212 TYR A CA 1
ATOM 1744 C C . TYR A 1 212 ? 11.193 -6.455 -17.989 1.00 95.56 212 TYR A C 1
ATOM 1746 O O . TYR A 1 212 ? 12.117 -6.382 -18.795 1.00 95.56 212 TYR A O 1
ATOM 1754 N N . GLY A 1 213 ? 10.116 -5.672 -18.084 1.00 94.81 213 GLY A N 1
ATOM 1755 C CA . GLY A 1 213 ? 9.948 -4.633 -19.100 1.00 94.81 213 GLY A CA 1
ATOM 1756 C C . GLY A 1 213 ? 11.061 -3.587 -19.042 1.00 94.81 213 GLY A C 1
ATOM 1757 O O . GLY A 1 213 ? 11.677 -3.292 -20.064 1.00 94.81 213 GLY A O 1
ATOM 1758 N N . CYS A 1 214 ? 11.411 -3.104 -17.846 1.00 94.69 214 CYS A N 1
ATOM 1759 C CA . CYS A 1 214 ? 12.566 -2.220 -17.659 1.00 94.69 214 CYS A CA 1
ATOM 1760 C C . CYS A 1 214 ? 13.882 -2.861 -18.107 1.00 94.69 214 CYS A C 1
ATOM 1762 O O . CYS A 1 214 ? 14.699 -2.202 -18.749 1.00 94.69 214 CYS A O 1
ATOM 1764 N N . LEU A 1 215 ? 14.085 -4.149 -17.825 1.00 94.25 215 LEU A N 1
ATOM 1765 C CA . LEU A 1 215 ? 15.265 -4.871 -18.292 1.00 94.25 215 LEU A CA 1
ATOM 1766 C C . LEU A 1 215 ? 15.316 -4.953 -19.826 1.00 94.25 215 LEU A C 1
ATOM 1768 O O . LEU A 1 215 ? 16.379 -4.743 -20.407 1.00 94.25 215 LEU A O 1
ATOM 1772 N N . LEU A 1 216 ? 14.180 -5.207 -20.484 1.00 93.50 216 LEU A N 1
ATOM 1773 C CA . LEU A 1 216 ? 14.082 -5.197 -21.946 1.00 93.50 216 LEU A CA 1
ATOM 1774 C C . LEU A 1 216 ? 14.369 -3.809 -22.527 1.00 93.50 216 LEU A C 1
ATOM 1776 O O . LEU A 1 216 ? 15.071 -3.719 -23.530 1.00 93.50 216 LEU A O 1
ATOM 1780 N N . MET A 1 217 ? 13.890 -2.735 -21.888 1.00 93.00 217 MET A N 1
ATOM 1781 C CA . MET A 1 217 ? 14.214 -1.365 -22.301 1.00 93.00 217 MET A CA 1
ATOM 1782 C C . MET A 1 217 ? 15.726 -1.117 -22.245 1.00 93.00 217 MET A C 1
ATOM 1784 O O . MET A 1 217 ? 16.302 -0.619 -23.208 1.00 93.00 217 MET A O 1
ATOM 1788 N N . ILE A 1 218 ? 16.391 -1.523 -21.158 1.00 91.94 218 ILE A N 1
ATOM 1789 C CA . ILE A 1 218 ? 17.851 -1.405 -21.019 1.00 91.94 218 ILE A CA 1
ATOM 1790 C C . ILE A 1 218 ? 18.567 -2.215 -22.113 1.00 91.94 218 ILE A C 1
ATOM 1792 O O . ILE A 1 218 ? 19.488 -1.711 -22.755 1.00 91.94 218 ILE A O 1
ATOM 1796 N N . GLN A 1 219 ? 18.128 -3.452 -22.365 1.00 90.69 219 GLN A N 1
ATOM 1797 C CA . GLN A 1 219 ? 18.697 -4.309 -23.410 1.00 90.69 219 GLN A CA 1
ATOM 1798 C C . GLN A 1 219 ? 18.523 -3.721 -24.814 1.00 90.69 219 GLN A C 1
ATOM 1800 O O . GLN A 1 219 ? 19.457 -3.798 -25.607 1.00 90.69 219 GLN A O 1
ATOM 1805 N N . ALA A 1 220 ? 17.372 -3.116 -25.114 1.00 90.00 220 ALA A N 1
ATOM 1806 C CA . ALA A 1 220 ? 17.090 -2.506 -26.412 1.00 90.00 220 ALA A CA 1
ATOM 1807 C C . ALA A 1 220 ? 18.057 -1.357 -26.737 1.00 90.00 220 ALA A C 1
ATOM 1809 O O . ALA A 1 220 ? 18.454 -1.198 -27.888 1.00 90.00 220 ALA A O 1
ATOM 1810 N N . VAL A 1 221 ? 18.480 -0.590 -25.727 1.00 88.25 221 VAL A N 1
ATOM 1811 C CA . VAL A 1 221 ? 19.462 0.490 -25.916 1.00 88.25 221 VAL A CA 1
ATOM 1812 C C . VAL A 1 221 ? 20.884 -0.058 -26.088 1.00 88.25 221 VAL A C 1
ATOM 1814 O O . VAL A 1 221 ? 21.645 0.472 -26.891 1.00 88.25 221 VAL A O 1
ATOM 1817 N N . ILE A 1 222 ? 21.252 -1.128 -25.374 1.00 86.44 222 ILE A N 1
ATOM 1818 C CA . ILE A 1 222 ? 22.596 -1.734 -25.473 1.00 86.44 222 ILE A CA 1
ATOM 1819 C C . ILE A 1 222 ? 22.760 -2.536 -26.778 1.00 86.44 222 ILE A C 1
ATOM 1821 O O . ILE A 1 222 ? 23.841 -2.557 -27.363 1.00 86.44 222 ILE A O 1
ATOM 1825 N N . GLN A 1 223 ? 21.704 -3.217 -27.233 1.00 85.06 223 GLN A N 1
ATOM 1826 C CA . GLN A 1 223 ? 21.705 -4.098 -28.406 1.00 85.06 223 GLN A CA 1
ATOM 1827 C C . GLN A 1 223 ? 20.556 -3.727 -29.365 1.00 85.06 223 GLN A C 1
ATOM 1829 O O . GLN A 1 223 ? 19.530 -4.416 -29.387 1.00 85.06 223 GLN A O 1
ATOM 1834 N N . PRO A 1 224 ? 20.718 -2.682 -30.201 1.00 72.00 224 PRO A N 1
ATOM 1835 C CA . PRO A 1 224 ? 19.634 -2.093 -31.002 1.00 72.00 224 PRO A CA 1
ATOM 1836 C C . PRO A 1 224 ? 19.049 -2.971 -32.134 1.00 72.00 224 PRO A C 1
ATOM 1838 O O . PRO A 1 224 ? 18.321 -2.473 -32.984 1.00 72.00 224 PRO A O 1
ATOM 1841 N N . GLY A 1 225 ? 19.317 -4.281 -32.167 1.00 69.88 225 GLY A N 1
ATOM 1842 C CA . GLY A 1 225 ? 18.843 -5.192 -33.220 1.00 69.88 225 GLY A CA 1
ATOM 1843 C C . GLY A 1 225 ? 17.617 -6.045 -32.875 1.00 69.88 225 GLY A C 1
ATOM 1844 O O . GLY A 1 225 ? 16.977 -6.563 -33.786 1.00 69.88 225 GLY A O 1
ATOM 1845 N N . LYS A 1 226 ? 17.283 -6.235 -31.589 1.00 71.06 226 LYS A N 1
ATOM 1846 C CA . LYS A 1 226 ? 16.248 -7.210 -31.174 1.00 71.06 226 LYS A CA 1
ATOM 1847 C C . LYS A 1 226 ? 14.893 -6.579 -30.851 1.00 71.06 226 LYS A C 1
ATOM 1849 O O . LYS A 1 226 ? 13.863 -7.189 -31.112 1.00 71.06 226 LYS A O 1
ATOM 1854 N N . TYR A 1 227 ? 14.899 -5.368 -30.298 1.00 76.62 227 TYR A N 1
ATOM 1855 C CA . TYR A 1 227 ? 13.702 -4.621 -29.917 1.00 76.62 227 TYR A CA 1
ATOM 1856 C C . TYR A 1 227 ? 13.948 -3.127 -30.123 1.00 76.62 227 TYR A C 1
ATOM 1858 O O . TYR A 1 227 ? 15.039 -2.639 -29.837 1.00 76.62 227 TYR A O 1
ATOM 1866 N N . SER A 1 228 ? 12.933 -2.393 -30.580 1.00 83.44 228 SER A N 1
ATOM 1867 C CA . SER A 1 228 ? 12.978 -0.928 -30.604 1.00 83.44 228 SER A CA 1
ATOM 1868 C C . SER A 1 228 ? 12.538 -0.387 -29.246 1.00 83.44 228 SER A C 1
ATOM 1870 O O . SER A 1 228 ? 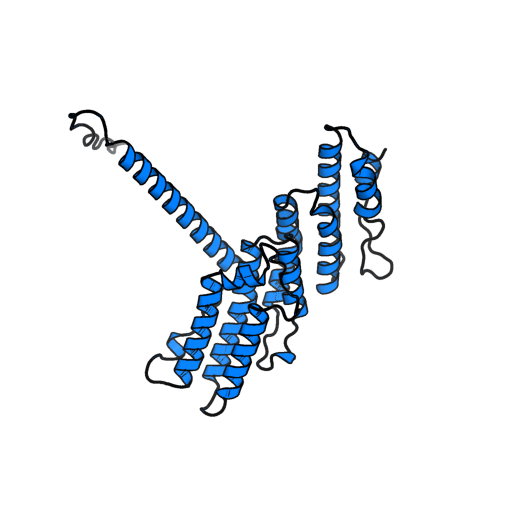11.485 -0.791 -28.747 1.00 83.44 228 SER A O 1
ATOM 1872 N N . LEU A 1 229 ? 13.291 0.551 -28.662 1.00 84.75 229 LEU A N 1
ATOM 1873 C CA . LEU A 1 229 ? 12.919 1.183 -27.389 1.00 84.75 229 LEU A CA 1
ATOM 1874 C C . LEU A 1 229 ? 11.511 1.798 -27.458 1.00 84.75 229 LEU A C 1
ATOM 1876 O O . LEU A 1 229 ? 10.731 1.639 -26.527 1.00 84.75 229 LEU A O 1
ATOM 1880 N N . GLN A 1 230 ? 11.144 2.389 -28.601 1.00 84.50 230 GLN A N 1
ATOM 1881 C CA . GLN A 1 230 ? 9.815 2.975 -28.816 1.00 84.50 230 GLN A CA 1
ATOM 1882 C C . GLN A 1 230 ? 8.679 1.950 -28.692 1.00 84.50 230 GLN A C 1
ATOM 1884 O O . GLN A 1 230 ? 7.580 2.294 -28.265 1.00 84.50 230 GLN A O 1
ATOM 1889 N N . SER A 1 231 ? 8.936 0.683 -29.038 1.00 86.62 231 SER A N 1
ATOM 1890 C CA . SER A 1 231 ? 7.945 -0.395 -28.904 1.00 86.62 231 SER A CA 1
ATOM 1891 C C . SER A 1 231 ? 7.751 -0.867 -27.459 1.00 86.62 231 SER A C 1
ATOM 1893 O O . SER A 1 231 ? 6.793 -1.577 -27.170 1.00 86.62 231 SER A O 1
ATOM 1895 N N . LEU A 1 232 ? 8.645 -0.459 -26.554 1.00 88.00 232 LEU A N 1
ATOM 1896 C CA . LEU A 1 232 ? 8.640 -0.806 -25.134 1.00 88.00 232 LEU A CA 1
ATOM 1897 C C . LEU A 1 232 ? 8.174 0.363 -24.254 1.00 88.00 232 LEU A C 1
ATOM 1899 O O . LEU A 1 232 ? 8.440 0.368 -23.053 1.00 88.00 232 LEU A O 1
ATOM 1903 N N . CYS A 1 233 ? 7.493 1.353 -24.840 1.00 86.75 233 CYS A N 1
ATOM 1904 C CA . CYS A 1 233 ? 6.968 2.495 -24.102 1.00 86.75 233 CYS A CA 1
ATOM 1905 C C . CYS A 1 233 ? 6.027 2.016 -22.976 1.00 86.75 233 CYS A C 1
ATOM 1907 O O . CYS A 1 233 ? 5.065 1.286 -23.255 1.00 86.75 233 CYS A O 1
ATOM 1909 N N . PRO A 1 234 ? 6.293 2.378 -21.709 1.00 86.69 234 PRO A N 1
ATOM 1910 C CA . PRO A 1 234 ? 5.473 1.942 -20.593 1.00 86.69 234 PRO A CA 1
ATOM 1911 C C . PRO A 1 234 ? 4.089 2.583 -20.668 1.00 86.69 234 PRO A C 1
ATOM 1913 O O . PRO A 1 234 ? 3.936 3.756 -21.008 1.00 86.69 234 PRO A O 1
ATOM 1916 N N . VAL A 1 235 ? 3.065 1.809 -20.316 1.00 85.62 235 VAL A N 1
ATOM 1917 C CA . VAL A 1 235 ? 1.706 2.334 -20.193 1.00 85.62 235 VAL A CA 1
ATOM 1918 C C . VAL A 1 235 ? 1.512 2.842 -18.770 1.00 85.62 235 VAL A C 1
ATOM 1920 O O . VAL A 1 235 ? 1.666 2.081 -17.815 1.00 85.62 235 VAL A O 1
ATOM 1923 N N . HIS A 1 236 ? 1.162 4.120 -18.632 1.00 83.94 236 HIS A N 1
ATOM 1924 C CA . HIS A 1 236 ? 0.845 4.713 -17.336 1.00 83.94 236 HIS A CA 1
ATOM 1925 C C . HIS A 1 236 ? -0.566 4.314 -16.895 1.00 83.94 236 HIS A C 1
ATOM 1927 O O . HIS A 1 236 ? -1.539 4.520 -17.626 1.00 83.94 236 HIS A O 1
ATOM 1933 N N . PHE A 1 237 ? -0.686 3.748 -15.693 1.00 86.94 237 PHE A N 1
ATOM 1934 C CA . PHE A 1 237 ? -1.974 3.435 -15.083 1.00 86.94 237 PHE A CA 1
ATOM 1935 C C . PHE A 1 237 ? -2.021 3.956 -13.650 1.00 86.94 237 PHE A C 1
ATOM 1937 O O . PHE A 1 237 ? -1.257 3.507 -12.809 1.00 86.94 237 PHE A O 1
ATOM 1944 N N . GLY A 1 238 ? -2.984 4.819 -13.328 1.00 88.69 238 GLY A N 1
ATOM 1945 C CA . GLY A 1 238 ? -3.219 5.221 -11.938 1.00 88.69 238 GLY A CA 1
ATOM 1946 C C . GLY A 1 238 ? -3.759 4.080 -11.064 1.00 88.69 238 GLY A C 1
ATOM 1947 O O . GLY A 1 238 ? -4.339 3.104 -11.556 1.00 88.69 238 GLY A O 1
ATOM 1948 N N . TYR A 1 239 ? -3.648 4.243 -9.744 1.00 91.19 239 TYR A N 1
ATOM 1949 C CA . TYR A 1 239 ? -4.086 3.284 -8.723 1.00 91.19 239 TYR A CA 1
ATOM 1950 C C . TYR A 1 239 ? -5.490 2.718 -8.969 1.00 91.19 239 TYR A C 1
ATOM 1952 O O . TYR A 1 239 ? -5.700 1.506 -8.922 1.00 91.19 239 TYR A O 1
ATOM 1960 N N . SER A 1 240 ? -6.466 3.583 -9.256 1.00 88.19 240 SER A N 1
ATOM 1961 C CA . SER A 1 240 ? -7.864 3.174 -9.447 1.00 88.19 240 SER A CA 1
ATOM 1962 C C . SER A 1 240 ? -8.039 2.226 -10.636 1.00 88.19 240 SER A C 1
ATOM 1964 O O . SER A 1 240 ? -8.797 1.258 -10.548 1.00 88.19 240 SER A O 1
ATOM 1966 N N . VAL A 1 241 ? -7.306 2.470 -11.726 1.00 92.75 241 VAL A N 1
ATOM 1967 C CA . VAL A 1 241 ? -7.325 1.642 -12.935 1.00 92.75 241 VAL A CA 1
ATOM 1968 C C . VAL A 1 241 ? -6.687 0.288 -12.650 1.00 92.75 241 VAL A C 1
ATOM 1970 O O . VAL A 1 241 ? -7.271 -0.747 -12.977 1.00 92.75 241 VAL A O 1
ATOM 1973 N N . VAL A 1 242 ? -5.536 0.281 -11.973 1.00 92.69 242 VAL A N 1
ATOM 1974 C CA . VAL A 1 242 ? -4.847 -0.954 -11.584 1.00 92.69 242 VAL A CA 1
ATOM 1975 C C . VAL A 1 242 ? -5.715 -1.808 -10.659 1.00 92.69 242 VAL A C 1
ATOM 1977 O O . VAL A 1 242 ? -5.871 -3.007 -10.893 1.00 92.69 242 VAL A O 1
ATOM 1980 N N . VAL A 1 243 ? -6.333 -1.211 -9.637 1.00 90.00 243 VAL A N 1
ATOM 1981 C CA . VAL A 1 243 ? -7.229 -1.935 -8.724 1.00 90.00 243 VAL A CA 1
ATOM 1982 C C . VAL A 1 243 ? -8.427 -2.510 -9.475 1.00 90.00 243 VAL A C 1
ATOM 1984 O O . VAL A 1 243 ? -8.766 -3.677 -9.275 1.00 90.00 243 VAL A O 1
ATOM 1987 N N . ALA A 1 244 ? -9.049 -1.741 -10.374 1.00 91.00 244 ALA A N 1
ATOM 1988 C CA . ALA A 1 244 ? -10.161 -2.228 -11.188 1.00 91.00 244 ALA A CA 1
ATOM 1989 C C . ALA A 1 244 ? -9.742 -3.413 -12.077 1.00 91.00 244 ALA A C 1
ATOM 1991 O O . ALA A 1 244 ? -10.454 -4.421 -12.136 1.00 91.00 244 ALA A O 1
ATOM 1992 N N . ARG A 1 245 ? -8.562 -3.330 -12.707 1.00 93.81 245 ARG A N 1
ATOM 1993 C CA . ARG A 1 245 ? -7.987 -4.409 -13.520 1.00 93.81 245 ARG A CA 1
ATOM 1994 C C . ARG A 1 245 ? -7.760 -5.670 -12.686 1.00 93.81 245 ARG A C 1
ATOM 1996 O O . ARG A 1 245 ? -8.291 -6.726 -13.022 1.00 93.81 245 ARG A O 1
ATOM 2003 N N . ARG A 1 246 ? -7.067 -5.548 -11.552 1.00 92.12 246 ARG A N 1
ATOM 2004 C CA . ARG A 1 246 ? -6.784 -6.662 -10.630 1.00 92.12 246 ARG A C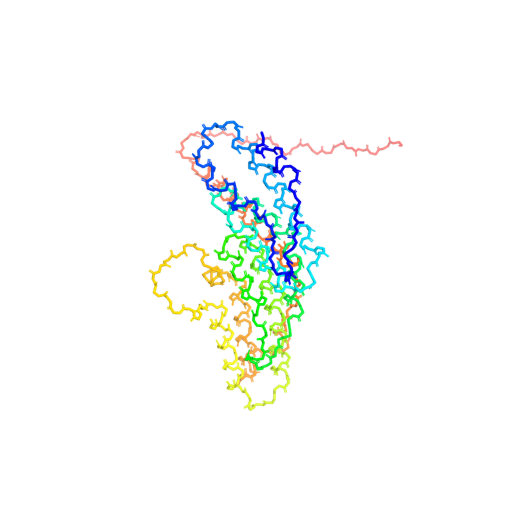A 1
ATOM 2005 C C . ARG A 1 246 ? -8.064 -7.295 -10.078 1.00 92.12 246 ARG A C 1
ATOM 2007 O O . ARG A 1 246 ? -8.144 -8.513 -9.926 1.00 92.12 246 ARG A O 1
ATOM 2014 N N . MET A 1 247 ? -9.098 -6.497 -9.802 1.00 89.94 247 MET A N 1
ATOM 2015 C CA . MET A 1 247 ? -10.407 -7.005 -9.379 1.00 89.94 247 MET A CA 1
ATOM 2016 C C . MET A 1 247 ? -11.099 -7.805 -10.485 1.00 89.94 247 MET A C 1
ATOM 2018 O O . MET A 1 247 ? -11.656 -8.866 -10.205 1.00 89.94 247 MET A O 1
ATOM 2022 N N . LYS A 1 248 ? -11.040 -7.332 -11.734 1.00 92.06 248 LYS A N 1
ATOM 2023 C CA . LYS A 1 248 ? -11.573 -8.052 -12.897 1.00 92.06 248 LYS A CA 1
ATOM 2024 C C . LYS A 1 248 ? -10.836 -9.375 -13.126 1.00 92.06 248 LYS A C 1
ATOM 2026 O O . LYS A 1 248 ? -11.489 -10.400 -13.282 1.00 92.06 248 LYS A O 1
ATOM 2031 N N . GLU A 1 249 ? -9.506 -9.368 -13.076 1.00 90.19 249 GLU A N 1
ATOM 2032 C CA . GLU A 1 249 ? -8.673 -10.574 -13.200 1.00 90.19 249 GLU A CA 1
ATOM 2033 C C . GLU A 1 249 ? -8.971 -11.583 -12.084 1.00 90.19 249 GLU A C 1
ATOM 2035 O O . GLU A 1 249 ? -9.150 -12.771 -12.342 1.00 90.19 249 GLU A O 1
ATOM 2040 N N . SER A 1 250 ? -9.098 -11.111 -10.840 1.00 89.25 250 SER A N 1
ATOM 2041 C CA . SER A 1 250 ? -9.442 -11.956 -9.693 1.00 89.25 250 SER A CA 1
ATOM 2042 C C . SER A 1 250 ? -10.822 -12.600 -9.835 1.00 89.25 250 SER A C 1
ATOM 2044 O O . SER A 1 250 ? -10.979 -13.750 -9.431 1.00 89.25 250 SER A O 1
ATOM 2046 N N . ARG A 1 251 ? -11.813 -11.885 -10.384 1.00 90.25 251 ARG A N 1
ATOM 2047 C CA . ARG A 1 251 ? -13.147 -12.444 -10.661 1.00 90.25 251 ARG A CA 1
ATOM 2048 C C . ARG A 1 251 ? -13.097 -13.477 -11.781 1.00 90.25 251 ARG A C 1
ATOM 2050 O O . ARG A 1 251 ? -13.597 -14.575 -11.587 1.00 90.25 251 ARG A O 1
ATOM 2057 N N . ALA A 1 252 ? -12.412 -13.170 -12.883 1.00 91.69 252 ALA A N 1
ATOM 2058 C CA . ALA A 1 252 ? -12.256 -14.095 -14.003 1.00 91.69 252 ALA A CA 1
ATOM 2059 C C . ALA A 1 252 ? -11.585 -15.413 -13.575 1.00 91.69 252 ALA A C 1
ATOM 2061 O O . ALA A 1 252 ? -12.060 -16.488 -13.925 1.00 91.69 252 ALA A O 1
ATOM 2062 N N . ARG A 1 253 ? -10.535 -15.352 -12.741 1.00 90.62 253 ARG A N 1
ATOM 2063 C CA . ARG A 1 253 ? -9.890 -16.555 -12.184 1.00 90.62 253 ARG A CA 1
ATOM 2064 C C . ARG A 1 253 ? -10.827 -17.358 -11.278 1.00 90.62 253 ARG A C 1
ATOM 2066 O O . ARG A 1 253 ? -10.800 -18.585 -11.314 1.00 90.62 253 ARG A O 1
ATOM 2073 N N . ALA A 1 254 ? -11.645 -16.689 -10.463 1.00 90.62 254 ALA A N 1
ATOM 2074 C CA . ALA A 1 254 ? -12.623 -17.367 -9.614 1.00 90.62 254 ALA A CA 1
ATOM 2075 C C . ALA A 1 254 ? -13.699 -18.077 -10.455 1.00 90.62 254 ALA A C 1
ATOM 2077 O O . ALA A 1 254 ? -14.027 -19.226 -10.173 1.00 90.62 254 ALA A O 1
ATOM 2078 N N . GLU A 1 255 ? -14.187 -17.427 -11.514 1.00 92.12 255 GLU A N 1
ATOM 2079 C CA . GLU A 1 255 ? -15.137 -18.007 -12.471 1.00 92.12 255 GLU A CA 1
ATOM 2080 C C . GLU A 1 255 ? -14.538 -19.211 -13.212 1.00 92.12 255 GLU A C 1
ATOM 2082 O O . GLU A 1 255 ? -15.168 -20.262 -13.273 1.00 92.12 255 GLU A O 1
ATOM 2087 N N . GLU A 1 256 ? -13.298 -19.108 -13.700 1.00 92.06 256 GLU A N 1
ATOM 2088 C CA . GLU A 1 256 ? -12.588 -20.222 -14.344 1.00 92.06 256 GLU A CA 1
ATOM 2089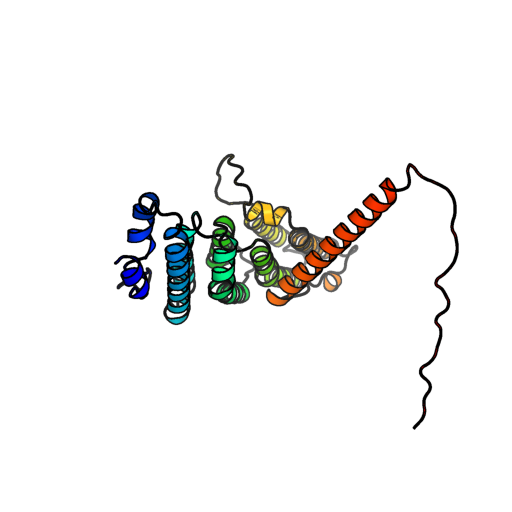 C C . GLU A 1 256 ? -12.396 -21.408 -13.383 1.00 92.06 256 GLU A C 1
ATOM 2091 O O . GLU A 1 256 ? -12.547 -22.567 -13.767 1.00 92.06 256 GLU A O 1
ATOM 2096 N N . THR A 1 257 ? -12.093 -21.128 -12.113 1.00 92.12 257 THR A N 1
ATOM 2097 C CA . THR A 1 257 ? -11.936 -22.167 -11.085 1.00 92.12 257 THR A CA 1
ATOM 2098 C C . THR A 1 257 ? -13.266 -22.863 -10.791 1.00 92.12 257 THR A C 1
ATOM 2100 O O . THR A 1 257 ? -13.301 -24.087 -10.693 1.00 92.12 257 THR A O 1
ATOM 2103 N N . LEU A 1 258 ? -14.367 -22.108 -10.693 1.00 91.69 258 LEU A N 1
ATOM 2104 C CA . LEU A 1 258 ? -15.714 -22.667 -10.540 1.00 91.69 258 LEU A CA 1
ATOM 2105 C C . LEU A 1 258 ? -16.087 -23.554 -11.729 1.00 91.69 258 LEU A C 1
ATOM 2107 O O . LEU A 1 258 ? -16.505 -24.689 -11.521 1.00 91.69 258 LEU A O 1
ATOM 2111 N N . GLN A 1 259 ? -15.841 -23.091 -12.956 1.00 90.50 259 GLN A N 1
ATOM 2112 C CA . GLN A 1 259 ? -16.082 -23.886 -14.160 1.00 90.50 259 GLN A CA 1
ATOM 2113 C C . GLN A 1 259 ? -15.278 -25.190 -14.146 1.00 90.50 259 GLN A C 1
ATOM 2115 O O . GLN A 1 259 ? -15.837 -26.253 -14.400 1.00 90.50 259 GLN A O 1
ATOM 2120 N N . LYS A 1 260 ? -13.984 -25.149 -13.800 1.00 89.88 260 LYS A N 1
ATOM 2121 C CA . LYS A 1 260 ? -13.153 -26.363 -13.682 1.00 89.88 260 LYS A CA 1
ATOM 2122 C C . LYS A 1 260 ? -13.712 -27.346 -12.651 1.00 89.88 260 LYS A C 1
ATOM 2124 O O . LYS A 1 260 ? -13.807 -28.533 -12.945 1.00 89.88 260 LYS A O 1
ATOM 2129 N N . MET A 1 261 ? -14.148 -26.857 -11.488 1.00 89.38 261 MET A N 1
ATOM 2130 C CA . MET A 1 261 ? -14.780 -27.703 -10.470 1.00 89.38 261 MET A CA 1
ATOM 2131 C C . MET A 1 261 ? -16.090 -28.332 -10.970 1.00 89.38 261 MET A C 1
ATOM 2133 O O . MET A 1 261 ? -16.340 -29.509 -10.707 1.00 89.38 261 MET A O 1
ATOM 2137 N N . GLU A 1 262 ? -16.911 -27.598 -11.724 1.00 86.06 262 GLU A N 1
ATOM 2138 C CA . GLU A 1 262 ? -18.127 -28.141 -12.343 1.00 86.06 262 GLU A CA 1
ATOM 2139 C C . GLU A 1 262 ? -17.801 -29.253 -13.355 1.00 86.06 262 GLU A C 1
ATOM 2141 O O . GLU A 1 262 ? -18.410 -30.325 -13.301 1.00 86.06 262 GLU A O 1
ATOM 2146 N N . TYR A 1 263 ? -16.791 -29.061 -14.213 1.00 83.69 263 TYR A N 1
ATOM 2147 C CA . TYR A 1 263 ? -16.339 -30.092 -15.157 1.00 83.69 263 TYR A CA 1
ATOM 2148 C C . TYR A 1 263 ? -15.796 -31.345 -14.455 1.00 83.69 263 TYR A C 1
ATOM 2150 O O . TYR A 1 263 ? -16.141 -32.458 -14.856 1.00 83.69 263 TYR A O 1
ATOM 2158 N N . ASP A 1 264 ? -15.018 -31.196 -13.381 1.00 79.88 264 ASP A N 1
ATOM 2159 C CA . ASP A 1 264 ? -14.475 -32.331 -12.621 1.00 79.88 264 ASP A CA 1
ATOM 2160 C C . ASP A 1 264 ? -15.565 -33.117 -11.875 1.00 79.88 264 ASP A C 1
ATOM 2162 O O . ASP A 1 264 ? -15.474 -34.339 -11.717 1.00 79.88 264 ASP A O 1
ATOM 2166 N N . THR A 1 265 ? -16.630 -32.434 -11.447 1.00 72.94 265 THR A N 1
ATOM 2167 C CA . THR A 1 265 ? -17.775 -33.067 -10.777 1.00 72.94 265 THR A CA 1
ATOM 2168 C C . THR A 1 265 ? -18.618 -33.871 -11.772 1.00 72.94 265 THR A C 1
ATOM 2170 O O . THR A 1 265 ? -19.057 -34.979 -11.461 1.00 72.94 265 THR A O 1
ATOM 2173 N N . VAL A 1 266 ? -18.780 -33.374 -13.003 1.00 60.94 266 VAL A N 1
ATOM 2174 C CA . VAL A 1 266 ? -19.458 -34.099 -14.094 1.00 60.94 266 VAL A CA 1
ATOM 2175 C C . VAL A 1 266 ? -18.589 -35.250 -14.629 1.00 60.94 266 VAL A C 1
ATOM 2177 O O . VAL A 1 266 ? -19.105 -36.332 -14.912 1.00 60.94 266 VAL A O 1
ATOM 2180 N N . GLY A 1 267 ? -17.266 -35.071 -14.689 1.00 56.47 267 GLY A N 1
ATOM 2181 C CA . GLY A 1 267 ? -16.310 -36.104 -15.106 1.00 56.47 267 GLY A CA 1
ATOM 2182 C C . GLY A 1 267 ? -16.211 -37.289 -14.139 1.00 56.47 267 GLY A C 1
ATOM 2183 O O . GLY A 1 267 ? -16.051 -38.425 -14.578 1.00 56.47 267 GLY A O 1
ATOM 2184 N N . LYS A 1 268 ? -16.386 -37.066 -12.830 1.00 54.00 268 LYS A N 1
ATOM 2185 C CA . LYS A 1 268 ? -16.445 -38.145 -11.821 1.00 54.00 268 LYS A CA 1
ATOM 2186 C C . LYS A 1 268 ? -17.836 -38.771 -11.656 1.00 54.00 268 LYS A C 1
ATOM 2188 O O . LYS A 1 268 ? -17.946 -39.836 -11.056 1.00 54.00 268 LYS A O 1
ATOM 2193 N N . GLY A 1 269 ? -18.882 -38.155 -12.212 1.00 47.88 269 GLY A N 1
ATOM 2194 C CA . GLY A 1 269 ? -20.264 -38.648 -12.170 1.00 47.88 269 GLY A CA 1
ATOM 2195 C C . GLY A 1 269 ? -20.653 -39.633 -13.280 1.00 47.88 269 GLY A C 1
ATOM 2196 O O . GLY A 1 269 ? -21.774 -40.129 -13.271 1.00 47.88 269 GLY A O 1
ATOM 2197 N N . THR A 1 270 ? -19.766 -39.942 -14.233 1.00 48.47 270 THR A N 1
ATOM 2198 C CA . THR A 1 270 ? -20.071 -40.829 -15.382 1.00 48.47 270 THR A CA 1
ATOM 2199 C C . THR A 1 270 ? -19.445 -42.226 -15.284 1.00 48.47 270 THR A C 1
ATOM 2201 O O . THR A 1 270 ? -19.475 -42.999 -16.237 1.00 48.47 270 THR A O 1
ATOM 2204 N N . GLY A 1 271 ? -18.936 -42.591 -14.105 1.00 46.97 271 GLY A N 1
ATOM 2205 C CA . GLY A 1 271 ? -18.319 -43.889 -13.826 1.00 46.97 271 GLY A CA 1
ATOM 2206 C C . GLY A 1 271 ? -19.177 -44.865 -13.018 1.00 46.97 271 GLY A C 1
ATOM 2207 O O . GLY A 1 271 ? -18.611 -45.575 -12.203 1.00 46.97 271 GLY A O 1
ATOM 2208 N N . SER A 1 272 ? -20.507 -44.877 -13.159 1.00 43.75 272 SER A N 1
ATOM 2209 C CA . SER A 1 272 ? -21.381 -46.028 -12.839 1.00 43.75 272 SER A CA 1
ATOM 2210 C C . SER A 1 272 ? -22.843 -45.630 -13.051 1.00 43.75 272 SER A C 1
ATOM 2212 O O . SER A 1 272 ? -23.405 -44.885 -12.251 1.00 43.75 272 SER A O 1
ATOM 2214 N N . GLY A 1 273 ? -23.465 -46.124 -14.123 1.00 40.59 273 GLY A N 1
ATOM 2215 C CA . GLY A 1 273 ? -24.919 -46.053 -14.282 1.00 40.59 273 GLY A CA 1
ATOM 2216 C C . GLY A 1 273 ? -25.392 -45.692 -15.684 1.00 40.59 273 GLY A C 1
ATOM 2217 O O . GLY A 1 273 ? -25.613 -44.529 -15.982 1.00 40.59 273 GLY A O 1
ATOM 2218 N N . GLY A 1 274 ? -25.614 -46.722 -16.502 1.00 33.81 274 GLY A N 1
ATOM 2219 C CA . GLY A 1 274 ? -26.796 -46.795 -17.367 1.00 33.81 274 GLY A CA 1
ATOM 2220 C C . GLY A 1 274 ? -26.919 -45.796 -18.520 1.00 33.81 274 GLY A C 1
ATOM 2221 O O . GLY A 1 274 ? -27.470 -44.713 -18.387 1.00 33.81 274 GLY A O 1
ATOM 2222 N N . PHE A 1 275 ? -26.496 -46.252 -19.695 1.00 41.44 275 PHE A N 1
ATOM 2223 C CA . PHE A 1 275 ? -27.290 -46.283 -20.929 1.00 41.44 275 PHE A CA 1
ATOM 2224 C C . PHE A 1 275 ? -28.672 -45.559 -20.945 1.00 41.44 275 PHE A C 1
ATOM 2226 O O . PHE A 1 275 ? -29.575 -45.895 -20.185 1.00 41.44 275 PHE A O 1
ATOM 2233 N N . ILE A 1 276 ? -28.847 -44.739 -22.000 1.00 42.72 276 ILE A N 1
ATOM 2234 C CA . ILE A 1 276 ? -30.091 -44.270 -22.666 1.00 42.72 276 ILE A CA 1
ATOM 2235 C C . ILE A 1 276 ? -30.864 -43.112 -21.994 1.00 42.72 276 ILE A C 1
ATOM 2237 O O . ILE A 1 276 ? -31.669 -43.323 -21.101 1.00 42.72 276 ILE A O 1
ATOM 2241 N N . TYR A 1 277 ? -30.739 -41.891 -22.536 1.00 37.56 277 TYR A N 1
ATOM 2242 C CA . TYR A 1 277 ? -31.773 -41.302 -23.411 1.00 37.56 277 TYR A CA 1
ATOM 2243 C C . TYR A 1 277 ? -31.263 -40.021 -24.088 1.00 37.56 277 TYR A C 1
ATOM 2245 O O . TYR A 1 277 ? -30.929 -39.021 -23.454 1.00 37.56 277 TYR A O 1
ATOM 2253 N N . ALA A 1 278 ? -31.204 -40.086 -25.417 1.00 40.66 278 ALA A N 1
ATOM 2254 C CA . ALA A 1 278 ? -31.122 -38.937 -26.299 1.00 40.66 278 ALA A CA 1
ATOM 2255 C C . ALA A 1 278 ? -32.482 -38.216 -26.371 1.00 40.66 278 ALA A C 1
ATOM 2257 O O . ALA A 1 278 ? -33.500 -38.754 -25.951 1.00 40.66 278 ALA A O 1
ATOM 2258 N N . SER A 1 279 ? -32.449 -37.031 -26.991 1.00 41.41 279 SER A N 1
ATOM 2259 C CA . SER A 1 279 ? -33.567 -36.177 -27.423 1.00 41.41 279 SER A CA 1
ATOM 2260 C C . SER A 1 279 ? -34.428 -35.548 -26.327 1.00 41.41 279 SER A C 1
ATOM 2262 O O . SER A 1 279 ? -35.097 -36.236 -25.578 1.00 41.41 279 SER A O 1
ATOM 2264 N N . GLU A 1 280 ? -34.427 -34.209 -26.263 1.00 37.94 280 GLU A N 1
ATOM 2265 C CA . GLU A 1 280 ? -35.600 -33.360 -26.569 1.00 37.94 280 GLU A CA 1
ATOM 2266 C C . GLU A 1 280 ? -35.437 -31.968 -25.910 1.00 37.94 280 GLU A C 1
ATOM 2268 O O . GLU A 1 280 ? -35.920 -31.733 -24.808 1.00 37.94 280 GLU A O 1
ATOM 2273 N N . LYS A 1 281 ? -34.750 -31.006 -26.553 1.00 37.88 281 LYS A N 1
ATOM 2274 C CA . LYS A 1 281 ? -34.957 -29.552 -26.299 1.00 37.88 281 LYS A CA 1
ATOM 2275 C C . LYS A 1 281 ? -34.223 -28.678 -27.318 1.00 37.88 281 LYS A C 1
ATOM 2277 O O . LYS A 1 281 ? -33.374 -27.852 -27.007 1.00 37.88 281 LYS A O 1
ATOM 2282 N N . LYS A 1 282 ? -34.594 -28.834 -28.589 1.00 41.44 282 LYS A N 1
ATOM 2283 C CA . LYS A 1 282 ? -34.228 -27.890 -29.657 1.00 41.44 282 LYS A CA 1
ATOM 2284 C C . LYS A 1 282 ? -35.444 -27.562 -30.522 1.00 41.44 282 LYS A C 1
ATOM 2286 O O . LYS A 1 282 ? -35.403 -27.682 -31.737 1.00 41.44 282 LYS A O 1
ATOM 2291 N N . ARG A 1 283 ? -36.561 -27.167 -29.899 1.00 38.78 283 ARG A N 1
ATOM 2292 C CA . ARG A 1 283 ? -37.750 -26.682 -30.626 1.00 38.78 283 ARG A CA 1
ATOM 2293 C C . ARG A 1 283 ? -38.707 -25.876 -29.737 1.00 38.78 283 ARG A C 1
ATOM 2295 O O . ARG A 1 283 ? -39.817 -26.291 -29.457 1.00 38.78 283 ARG A O 1
ATOM 2302 N N . ARG A 1 284 ? -38.307 -24.662 -29.352 1.00 39.16 284 ARG A N 1
ATOM 2303 C CA . ARG A 1 284 ? -39.254 -23.540 -29.199 1.00 39.16 284 ARG A CA 1
ATOM 2304 C C . ARG A 1 284 ? -38.671 -22.304 -29.874 1.00 39.16 284 ARG A C 1
ATOM 2306 O O . ARG A 1 284 ? -38.156 -21.380 -29.262 1.00 39.16 284 ARG A O 1
ATOM 2313 N N . LYS A 1 285 ? -38.706 -22.377 -31.206 1.00 40.00 285 LYS A N 1
ATOM 2314 C CA . LYS A 1 285 ? -38.674 -21.231 -32.110 1.00 40.00 285 LYS A CA 1
ATOM 2315 C C . LYS A 1 285 ? -39.970 -20.439 -31.913 1.00 40.00 285 LYS A C 1
ATOM 2317 O O . LYS A 1 285 ? -41.035 -21.039 -31.890 1.00 40.00 285 LYS A O 1
ATOM 2322 N N . ARG A 1 286 ? -39.818 -19.113 -31.936 1.00 44.00 286 ARG A N 1
ATOM 2323 C CA . ARG A 1 286 ? -40.669 -18.168 -32.677 1.00 44.00 286 ARG A CA 1
ATOM 2324 C C . ARG A 1 286 ? -42.152 -18.157 -32.295 1.00 44.00 286 ARG A C 1
ATOM 2326 O O . ARG A 1 286 ? -42.925 -18.911 -32.859 1.00 44.00 286 ARG A O 1
ATOM 2333 N N . HIS A 1 287 ? -42.537 -17.194 -31.465 1.00 37.59 287 HIS A N 1
ATOM 2334 C CA . HIS A 1 287 ? -43.780 -16.439 -31.649 1.00 37.59 287 HIS A CA 1
ATOM 2335 C C . HIS A 1 287 ? -43.740 -15.173 -30.788 1.00 37.59 287 HIS A C 1
ATOM 2337 O O . HIS A 1 287 ? -44.187 -15.198 -29.653 1.00 37.59 287 HIS A O 1
ATOM 2343 N N . ILE A 1 288 ? -43.196 -14.079 -31.333 1.00 41.38 288 ILE A N 1
ATOM 2344 C CA . ILE A 1 288 ? -43.688 -12.719 -31.056 1.00 41.38 288 ILE A CA 1
ATOM 2345 C C . ILE A 1 288 ? -43.635 -11.957 -32.390 1.00 41.38 288 ILE A C 1
ATOM 2347 O O . ILE A 1 288 ? -42.652 -11.311 -32.742 1.00 41.38 288 ILE A O 1
ATOM 2351 N N . SER A 1 289 ? -44.688 -12.147 -33.183 1.00 42.94 289 SER A N 1
ATOM 2352 C CA . SER A 1 289 ? -45.175 -11.219 -34.212 1.00 42.94 289 SER A CA 1
ATOM 2353 C C . SER A 1 289 ? -45.739 -9.985 -33.494 1.00 42.94 289 SER A C 1
ATOM 2355 O O . SER A 1 289 ? -46.511 -10.140 -32.555 1.00 42.94 289 SER A O 1
ATOM 2357 N N . ARG A 1 290 ? -45.239 -8.769 -33.744 1.00 39.72 290 ARG A N 1
ATOM 2358 C CA . ARG A 1 290 ? -45.763 -7.809 -34.740 1.00 39.72 290 ARG A CA 1
ATOM 2359 C C . ARG A 1 290 ? -47.298 -7.738 -34.788 1.00 39.72 290 ARG A C 1
ATOM 2361 O O . ARG A 1 290 ? -47.922 -8.668 -35.287 1.00 39.72 290 ARG A O 1
ATOM 2368 N N . GLY A 1 291 ? -47.845 -6.583 -34.390 1.00 39.09 291 GLY A N 1
ATOM 2369 C CA . GLY A 1 291 ? -49.131 -6.072 -34.876 1.00 39.09 291 GLY A CA 1
ATOM 2370 C C . GLY A 1 291 ? -50.115 -5.595 -33.805 1.00 39.09 291 GLY A C 1
ATOM 2371 O O . GLY A 1 291 ? -51.008 -6.351 -33.436 1.00 39.09 291 GLY A O 1
ATOM 2372 N N . ARG A 1 292 ? -50.005 -4.335 -33.374 1.00 40.91 292 ARG A N 1
ATOM 2373 C CA . ARG A 1 292 ? -50.980 -3.258 -33.635 1.00 40.91 292 ARG A CA 1
ATOM 2374 C C . ARG A 1 292 ? -50.370 -1.920 -33.246 1.00 40.91 292 ARG A C 1
ATOM 2376 O O . ARG A 1 292 ? -49.660 -1.894 -32.219 1.00 40.91 292 ARG A O 1
#

InterPro domains:
  IPR022783 GCF, C-terminal [PF07842] (1-153)
  IPR045211 TFP11/STIP/Ntr1 [PTHR23329] (1-184)

Sequence (292 aa):
KLTRTIMEWKPNLDETGVHLENRLEGWILPWLQYLDHRSIVPTILSDVAKRVKSALSFSKRKVSNDNVFFNICIETLQPWSRILKNETLQHLTSTFVTPRLGRCLSRLTIDRNFEKIRWDTVNITFRLCALGLLSNKEFLGLIEGELLSNWTEVMHTWLSSIGTTDHTQVTKYYLKWKTHIFHSDAGETTSKVPNSPYQLLQDDEMICRIFYGCLLMIQAVIQPGKYSLQSLCPVHFGYSVVVARRMKESRARAEETLQKMEYDTVGKGTGSGGFIYASEKKRRKRHISRGR

Organism: NCBI:txid33640

Radius of gyration: 26.69 Å; chains: 1; bounding box: 79×67×68 Å

Foldseek 3Di:
DVLVVLVVDAWDADPVNLETPPAPCVPCVVCLVVPPDPVVNVVSVVSLLVRLLRNLVVLLPRPPDLLSSLVRNCVSLLSCLVPDDLVSLQVSCVVRPLVSLLVVLLPFDDDLPPVPGDCSSVVSLQVCQLSSSHDLLLSCLSCVARHLLVVLQVLLVVLVPDDPPCLVSSVVSLVVVVCVQQHDPPPDDDDCPPRRNNVSLVPDPSSVVSSVLSVVLSVCSNPVPPDHSVVSNGDHHGSVRSSVVVVVVVVVVVVVVVVVVVVVVVVVVPPDDDDDDDDDDDDDDDDDDDDD

Secondary structure (DSSP, 8-state):
-HHHHHHH----B-TTSSSBSS-HHHHHHHHHTT---TTHHHHHHHHHHHHHHHHHHHHHHH---HHHHHHHHHHHHGGGTTTS-HHHHHHHHHHHTHHHHHHHHHT----SSGGGS-THHHHHHHHHHHTT-S-HHHHHHHIIIIIIHHHHHHHHHHHHH--TT-HHHHHHHHHHHHHHHHS-SS-------TT-HHHHHHH-HHHHHHHHHHHHHHHHHHSTTS--GGGGPPPP--HHHHHHHHHHHHHHHHHHHHHHHHHHHHHHTTSS--------------------

pLDDT: mean 84.5, std 16.66, range [33.81, 96.88]